Protein AF-A0A0K1NZR5-F1 (afdb_monomer)

Foldseek 3Di:
DCVVVVHDPPDDDPPPPPDPPAWDDFDDPVRCVQQQLDPDPPHDHPLPVVDPPPDDDPNSVLVSCCNRHPDGPVLVVLVVVLVVLVVVDPDDQDDALRDDPVVLVVCVVVVNDFLVSLVSLLRNLVNLLVLCVDPSSVVSSVSVQVVVCVVPVDRDDSVRSNVVSVVSNVVSVQWFADPPDPPLDFDDDPQDDSVVSVVVRVVPGRGTDCVVVVVVVVVVVVVVVVVNVCCVVPPVVVVVVVVVVVVVVPDDDDD

Solvent-accessible surface area (backbone atoms only — not comparable to full-atom values): 15225 Å² total; per-residue (Å²): 108,50,76,80,69,73,44,62,92,83,65,76,76,82,80,80,79,72,77,78,80,64,43,63,76,58,55,53,68,70,57,35,38,75,60,7,64,38,92,44,91,97,44,69,51,38,58,70,72,75,39,60,92,83,59,55,69,67,64,45,49,51,54,43,47,42,66,45,46,40,58,39,56,67,48,49,50,42,54,51,50,43,55,58,50,62,75,68,58,89,70,90,76,81,87,78,70,88,71,62,63,70,59,51,52,51,26,55,75,69,69,66,59,49,60,70,55,50,49,52,54,27,49,44,23,45,51,54,48,51,31,57,72,36,74,76,41,27,59,45,52,62,55,44,48,61,53,48,23,70,75,69,72,53,86,72,54,71,69,55,52,56,50,51,25,52,51,51,28,50,60,46,59,71,45,42,39,58,96,87,59,83,88,45,74,73,68,81,51,100,91,50,65,59,61,61,36,46,71,65,39,65,81,59,54,54,41,47,37,54,88,82,42,49,70,63,52,52,52,51,55,51,50,52,49,52,51,50,48,51,48,51,68,67,44,45,62,53,52,52,52,52,50,54,53,52,59,64,70,72,65,80,87,74,133

InterPro domains:
  IPR053276 Mitochondrial DNA mismatch repair MutS [PTHR48448] (1-255)

Organism: NCBI:txid137689

Structure (mmCIF, N/CA/C/O backbone):
data_AF-A0A0K1NZR5-F1
#
_entry.id   AF-A0A0K1NZR5-F1
#
loop_
_atom_site.group_PDB
_atom_site.id
_atom_site.type_symbol
_atom_site.label_atom_id
_atom_site.label_alt_id
_atom_site.label_comp_id
_atom_site.label_asym_id
_atom_site.label_entity_id
_atom_site.label_seq_id
_atom_site.pdbx_PDB_ins_code
_atom_site.Cartn_x
_atom_site.Cartn_y
_atom_site.Cartn_z
_atom_site.occupancy
_atom_site.B_iso_or_equiv
_atom_site.auth_seq_id
_atom_site.auth_comp_id
_atom_site.auth_asym_id
_atom_site.auth_atom_id
_atom_site.pdbx_PDB_model_num
ATOM 1 N N . VAL A 1 1 ? -32.525 -4.660 -2.071 1.00 54.22 1 VAL A N 1
ATOM 2 C CA . VAL A 1 1 ? -31.086 -4.738 -1.698 1.00 54.22 1 VAL A CA 1
ATOM 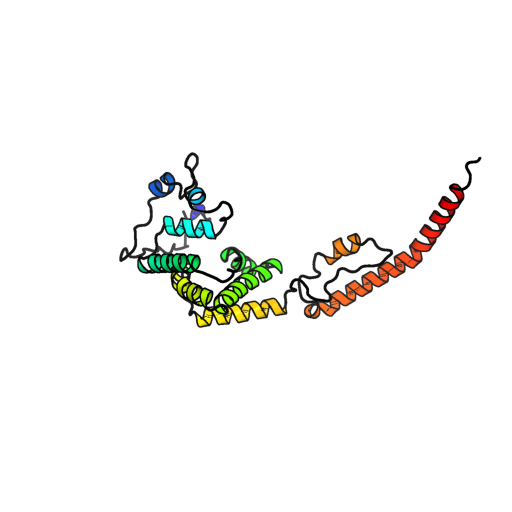3 C C . VAL A 1 1 ? -30.315 -5.666 -2.632 1.00 54.22 1 VAL A C 1
ATOM 5 O O . VAL A 1 1 ? -29.415 -5.159 -3.271 1.00 54.22 1 VAL A O 1
ATOM 8 N N . LYS A 1 2 ? -30.669 -6.956 -2.797 1.00 47.41 2 LYS A N 1
ATOM 9 C CA . LYS A 1 2 ? -29.976 -7.871 -3.744 1.00 47.41 2 LYS A CA 1
ATOM 10 C C . LYS A 1 2 ? -29.935 -7.357 -5.190 1.00 47.41 2 LYS A C 1
ATOM 12 O O . LYS A 1 2 ? -28.854 -7.241 -5.750 1.00 47.41 2 LYS A O 1
ATOM 17 N N . GLU A 1 3 ? -31.083 -6.935 -5.726 1.00 47.69 3 GLU A N 1
ATOM 18 C CA . GLU A 1 3 ? -31.182 -6.316 -7.063 1.00 47.69 3 GLU A CA 1
ATOM 19 C C . GLU A 1 3 ? -30.341 -5.041 -7.203 1.00 47.69 3 GLU A C 1
ATOM 21 O O . GLU A 1 3 ? -29.810 -4.762 -8.269 1.00 47.69 3 GLU A O 1
ATOM 26 N N . LEU A 1 4 ? -30.163 -4.291 -6.111 1.00 52.38 4 LEU A N 1
ATOM 27 C CA . LEU A 1 4 ? -29.393 -3.044 -6.102 1.00 52.38 4 LEU A CA 1
ATOM 28 C C . LEU A 1 4 ? -27.877 -3.285 -6.227 1.00 52.38 4 LEU A C 1
ATOM 30 O O . LEU A 1 4 ? -27.144 -2.379 -6.605 1.00 52.38 4 LEU A O 1
ATOM 34 N N . TYR A 1 5 ? -27.423 -4.500 -5.904 1.00 53.94 5 TYR A N 1
ATOM 35 C CA . TYR A 1 5 ? -26.025 -4.933 -5.979 1.00 53.94 5 TYR A CA 1
ATOM 36 C C . TYR A 1 5 ? -25.793 -6.010 -7.053 1.00 53.94 5 TYR A C 1
ATOM 38 O O . TYR A 1 5 ? -24.718 -6.602 -7.086 1.00 53.94 5 TYR A O 1
ATOM 46 N N . GLY A 1 6 ? -26.784 -6.290 -7.912 1.00 59.50 6 GLY A N 1
ATOM 47 C CA . GLY A 1 6 ? -26.673 -7.311 -8.962 1.00 59.50 6 GLY A CA 1
ATOM 48 C C . GLY A 1 6 ? -26.431 -8.731 -8.433 1.00 59.50 6 GLY A C 1
ATOM 49 O O . GLY A 1 6 ? -25.828 -9.545 -9.125 1.00 59.50 6 GLY A O 1
ATOM 50 N N . LEU A 1 7 ? -26.847 -9.017 -7.196 1.00 67.75 7 LEU A N 1
ATOM 51 C CA . LEU A 1 7 ? -26.678 -10.329 -6.574 1.00 67.75 7 LEU A CA 1
ATOM 52 C C . LEU A 1 7 ? -27.850 -11.241 -6.943 1.00 67.75 7 LEU A C 1
ATOM 54 O O . LEU A 1 7 ? -29.008 -10.830 -6.831 1.00 67.75 7 LEU A O 1
ATOM 58 N N . ASP A 1 8 ? -27.533 -12.477 -7.332 1.00 72.75 8 ASP A N 1
ATOM 59 C CA . ASP A 1 8 ? -28.511 -13.497 -7.713 1.00 72.75 8 ASP A CA 1
ATOM 60 C C . ASP A 1 8 ? -29.500 -13.798 -6.567 1.00 72.75 8 ASP A C 1
ATOM 62 O O . ASP A 1 8 ? -29.178 -13.660 -5.377 1.00 72.75 8 ASP A O 1
ATOM 66 N N . GLY A 1 9 ? -30.726 -14.203 -6.909 1.00 68.25 9 GLY A N 1
ATOM 67 C CA . GLY A 1 9 ? -31.825 -14.398 -5.952 1.00 68.25 9 GLY A CA 1
ATOM 68 C C . GLY A 1 9 ? -31.486 -15.400 -4.841 1.00 68.25 9 GLY A C 1
ATOM 69 O O . GLY A 1 9 ? -31.865 -15.202 -3.678 1.00 68.25 9 GLY A O 1
ATOM 70 N N . GLU A 1 10 ? -30.676 -16.399 -5.190 1.00 72.38 10 GLU A N 1
ATOM 71 C CA . GLU A 1 10 ? -30.186 -17.495 -4.348 1.00 72.38 10 GLU A CA 1
ATOM 72 C C . GLU A 1 10 ? -29.114 -17.069 -3.324 1.00 72.38 10 GLU A C 1
ATOM 74 O O . GLU A 1 10 ? -28.866 -17.785 -2.356 1.00 72.38 10 GLU A O 1
ATOM 79 N N . VAL A 1 11 ? -28.486 -15.888 -3.460 1.00 64.56 11 VAL A N 1
ATOM 80 C CA . VAL A 1 11 ? -27.407 -15.463 -2.546 1.00 64.56 11 VAL A CA 1
ATOM 81 C C . VAL A 1 11 ? -27.974 -15.197 -1.153 1.00 64.56 11 VAL A C 1
ATOM 83 O O . VAL A 1 11 ? -28.591 -14.160 -0.898 1.00 64.56 11 VAL A O 1
ATOM 86 N N . THR A 1 12 ? -27.790 -16.119 -0.212 1.00 62.84 12 THR A N 1
ATOM 87 C CA . THR A 1 12 ? -28.200 -15.924 1.181 1.00 62.84 12 THR A CA 1
ATOM 88 C C . THR A 1 12 ? -27.308 -14.882 1.845 1.00 62.84 12 THR A C 1
ATOM 90 O O . THR A 1 12 ? -26.126 -15.129 2.086 1.00 62.84 12 THR A O 1
ATOM 93 N N . PHE A 1 13 ? -27.865 -13.715 2.181 1.00 65.19 13 PHE A N 1
ATOM 94 C CA . PHE A 1 13 ? -27.167 -12.777 3.051 1.00 65.19 13 PHE A CA 1
ATOM 95 C C . PHE A 1 13 ? -26.938 -13.436 4.405 1.00 65.19 13 PHE A C 1
ATOM 97 O O . PHE A 1 13 ? -27.875 -13.922 5.043 1.00 65.19 13 PHE A O 1
ATOM 104 N N . ARG A 1 14 ? -25.690 -13.421 4.869 1.00 56.59 14 ARG A N 1
ATOM 105 C CA . ARG A 1 14 ? -25.380 -13.806 6.239 1.00 56.59 14 ARG A CA 1
ATOM 106 C C . ARG A 1 14 ? -25.958 -12.724 7.148 1.00 56.59 14 ARG A C 1
ATOM 108 O O . ARG A 1 14 ? -25.382 -11.648 7.276 1.00 56.59 14 ARG A O 1
ATOM 115 N N . ASN A 1 15 ? -27.123 -12.985 7.738 1.00 49.34 15 ASN A N 1
ATOM 116 C CA . ASN A 1 15 ? -27.676 -12.113 8.767 1.00 49.34 15 ASN A CA 1
ATOM 117 C C . ASN A 1 15 ? -26.739 -12.173 9.974 1.00 49.34 15 ASN A C 1
ATOM 119 O O . ASN A 1 15 ? -26.743 -13.138 10.736 1.00 49.34 15 ASN A O 1
ATOM 123 N N . VAL A 1 16 ? -25.897 -11.153 10.123 1.00 48.59 16 VAL A N 1
ATOM 124 C CA . VAL A 1 16 ? -25.048 -11.004 11.301 1.00 48.59 16 VAL A CA 1
ATOM 125 C C . VAL A 1 16 ? -25.893 -10.350 12.388 1.00 48.59 16 VAL A C 1
ATOM 127 O O . VAL A 1 16 ? -25.840 -9.144 12.618 1.00 48.59 16 VAL A O 1
ATOM 130 N N . THR A 1 17 ? -26.711 -11.148 13.070 1.00 47.94 17 THR A N 1
ATOM 131 C CA . THR A 1 17 ? -27.266 -10.742 14.362 1.00 47.94 17 THR A CA 1
ATOM 132 C C . THR A 1 17 ? -26.145 -10.818 15.386 1.00 47.94 17 THR A C 1
ATOM 134 O O . THR A 1 17 ? -25.860 -11.884 15.927 1.00 47.94 17 THR A O 1
ATOM 137 N N . VAL A 1 18 ? -25.460 -9.697 15.615 1.00 52.28 18 VAL A N 1
ATOM 138 C CA . VAL A 1 18 ? -24.484 -9.599 16.705 1.00 52.28 18 VAL A CA 1
ATOM 139 C C . VAL A 1 18 ? -25.264 -9.538 18.025 1.00 52.28 18 VAL A C 1
ATOM 141 O O . VAL A 1 18 ? -26.073 -8.618 18.188 1.00 52.28 18 VAL A O 1
ATOM 144 N N . PRO A 1 19 ? -25.056 -10.479 18.962 1.00 52.16 19 PRO A N 1
ATOM 145 C CA . PRO A 1 19 ? -25.706 -10.455 20.270 1.00 52.16 19 PRO A CA 1
ATOM 146 C C . PRO A 1 19 ? -25.456 -9.123 20.990 1.00 52.16 19 PRO A C 1
ATOM 148 O O . PRO A 1 19 ? -24.374 -8.544 20.890 1.00 52.16 19 PRO A O 1
ATOM 151 N N . CYS A 1 20 ? -26.455 -8.628 21.722 1.00 54.09 20 CYS A N 1
ATOM 152 C CA . CYS A 1 20 ? -26.423 -7.311 22.370 1.00 54.09 20 CYS A CA 1
ATOM 153 C C . CYS A 1 20 ? -25.562 -7.262 23.649 1.00 54.09 20 CYS A C 1
ATOM 155 O O . CYS A 1 20 ? -25.571 -6.258 24.364 1.00 54.09 20 CYS A O 1
ATOM 157 N N . ASP A 1 21 ? -24.815 -8.316 23.962 1.00 62.44 21 ASP A N 1
ATOM 158 C CA . ASP A 1 21 ? -24.137 -8.395 25.246 1.00 62.44 21 ASP A CA 1
ATOM 159 C C . ASP A 1 21 ? -22.763 -7.725 25.177 1.00 62.44 21 ASP A C 1
ATOM 161 O O . ASP A 1 21 ? -21.821 -8.219 24.559 1.00 62.44 21 ASP A O 1
ATOM 165 N N . LYS A 1 22 ? -22.664 -6.589 25.885 1.00 82.88 22 LYS A N 1
ATOM 166 C CA . LYS A 1 22 ? -21.445 -5.794 26.140 1.00 82.88 22 LYS A CA 1
ATOM 167 C C . LYS A 1 22 ? -20.956 -4.914 24.978 1.00 82.88 22 LYS A C 1
ATOM 169 O O . LYS A 1 22 ? -19.745 -4.715 24.823 1.00 82.88 22 LYS A O 1
ATOM 174 N N . ARG A 1 23 ? -21.874 -4.336 24.195 1.00 85.06 23 ARG A N 1
ATOM 175 C CA . ARG A 1 23 ? -21.552 -3.280 23.219 1.00 85.06 23 ARG A CA 1
ATOM 176 C C . ARG A 1 23 ? -22.652 -2.215 23.088 1.00 85.06 23 ARG A C 1
ATOM 178 O O . ARG A 1 23 ? -23.817 -2.540 23.326 1.00 85.06 23 ARG A O 1
ATOM 185 N N . PRO A 1 24 ? -22.325 -0.974 22.680 1.00 87.88 24 PRO A N 1
ATOM 186 C CA . PRO A 1 24 ? -23.332 0.018 22.303 1.00 87.88 24 PRO A CA 1
ATOM 187 C C . PRO A 1 24 ? -24.167 -0.437 21.095 1.00 87.88 24 PRO A C 1
ATOM 189 O O . PRO A 1 24 ? -23.717 -1.238 20.274 1.00 87.88 24 PRO A O 1
ATOM 192 N N . ARG A 1 25 ? -25.393 0.084 20.969 1.00 87.00 25 ARG A N 1
ATOM 193 C CA . ARG A 1 25 ? -26.249 -0.194 19.806 1.00 87.00 25 ARG A CA 1
ATOM 194 C C . ARG A 1 25 ? -25.723 0.535 18.569 1.00 87.00 25 ARG A C 1
ATOM 196 O O . ARG A 1 25 ? -25.268 1.672 18.680 1.00 87.00 25 ARG A O 1
ATOM 203 N N . SER A 1 26 ? -25.833 -0.107 17.405 1.00 89.38 26 SER A N 1
ATOM 204 C CA . SER A 1 26 ? -25.585 0.547 16.116 1.00 89.38 26 SER A CA 1
ATOM 205 C C . SER A 1 26 ? -26.509 1.751 15.935 1.00 89.38 26 SER A C 1
ATOM 207 O O . SER A 1 26 ? -27.646 1.753 16.420 1.00 89.38 26 SER A O 1
ATOM 209 N N . LEU A 1 27 ? -26.030 2.765 15.219 1.00 89.62 27 LEU A N 1
ATOM 210 C CA . LEU A 1 27 ? -26.809 3.969 14.960 1.00 89.62 27 LEU A CA 1
ATOM 211 C C . LEU A 1 27 ? -27.932 3.697 13.957 1.00 89.62 27 LEU A C 1
ATOM 213 O O . LEU A 1 27 ? -27.747 3.022 12.944 1.00 89.62 27 LEU A O 1
ATOM 217 N N . HIS A 1 28 ? -29.102 4.278 14.217 1.00 90.44 28 HIS A N 1
ATOM 218 C CA . HIS A 1 28 ? -30.175 4.314 13.230 1.00 90.44 28 HIS A CA 1
ATOM 219 C C . HIS A 1 28 ? -29.784 5.225 12.064 1.00 90.44 28 HIS A C 1
ATOM 221 O O . HIS A 1 28 ? -29.136 6.251 12.271 1.00 90.44 28 HIS A O 1
ATOM 227 N N . LEU A 1 29 ? -30.240 4.888 10.853 1.00 90.75 29 LEU A N 1
ATOM 228 C CA . LEU A 1 29 ? -29.940 5.646 9.634 1.00 90.75 29 LEU A CA 1
ATOM 229 C C . LEU A 1 29 ? -30.239 7.145 9.791 1.00 90.75 29 LEU A C 1
ATOM 231 O O . LEU A 1 29 ? -29.385 7.969 9.487 1.00 90.75 29 LEU A O 1
ATOM 235 N N . GLY A 1 30 ? -31.409 7.492 10.341 1.00 93.12 30 GLY A N 1
ATOM 236 C CA . GLY A 1 30 ? -31.789 8.890 10.566 1.00 93.12 30 GLY A CA 1
ATOM 237 C C . GLY A 1 30 ? -30.798 9.638 11.462 1.00 93.12 30 GLY A C 1
ATOM 238 O O . GLY A 1 30 ? -30.370 10.735 11.118 1.00 93.12 30 GLY A O 1
ATOM 239 N N . THR A 1 31 ? -30.364 9.018 12.563 1.00 94.12 31 THR A N 1
ATOM 240 C CA . THR A 1 31 ? -29.352 9.596 13.458 1.00 94.12 31 THR A CA 1
ATOM 241 C C . THR A 1 31 ? -28.002 9.720 12.762 1.00 94.12 31 THR A C 1
ATOM 243 O O . THR A 1 31 ? -27.401 10.785 12.805 1.00 94.12 31 THR A O 1
ATOM 246 N N . ALA A 1 32 ? -27.539 8.662 12.090 1.00 94.75 32 ALA A N 1
ATOM 247 C CA . ALA A 1 32 ? -26.261 8.645 11.381 1.00 94.75 32 ALA A CA 1
ATOM 248 C C . ALA A 1 32 ? -26.168 9.732 10.293 1.00 94.75 32 ALA A C 1
ATOM 250 O O . ALA A 1 32 ? -25.119 10.359 10.130 1.00 94.75 32 ALA A O 1
ATOM 251 N N . THR A 1 33 ? -27.271 9.982 9.588 1.00 94.06 33 THR A N 1
ATOM 252 C CA . THR A 1 33 ? -27.408 11.089 8.638 1.00 94.06 33 THR A CA 1
ATOM 253 C C . THR A 1 33 ? -27.384 12.440 9.346 1.00 94.06 33 THR A C 1
ATOM 255 O O . THR A 1 33 ? -26.582 13.291 8.981 1.00 94.06 33 THR A O 1
ATOM 258 N N . GLN A 1 34 ? -28.210 12.641 10.378 1.00 95.19 34 GLN A N 1
ATOM 259 C CA . GLN A 1 34 ? -28.333 13.934 11.066 1.00 95.19 34 GLN A CA 1
ATOM 260 C C . GLN A 1 34 ? -27.044 14.386 11.756 1.00 95.19 34 GLN A C 1
ATOM 262 O O . GLN A 1 34 ? -26.771 15.582 11.799 1.00 95.19 34 GLN A O 1
ATOM 267 N N . ILE A 1 35 ? -26.244 13.452 12.277 1.00 94.94 35 ILE A N 1
ATOM 268 C CA . ILE A 1 35 ? -24.950 13.784 12.884 1.00 94.94 35 ILE A CA 1
ATOM 269 C C . ILE A 1 35 ? -23.834 13.957 11.851 1.00 94.94 35 ILE A C 1
ATOM 271 O O . ILE A 1 35 ? -22.714 14.238 12.251 1.00 94.94 35 ILE A O 1
ATOM 275 N N . GLY A 1 36 ? -24.085 13.740 10.556 1.00 93.69 36 GLY A N 1
ATOM 276 C CA . GLY A 1 36 ? -23.065 13.873 9.516 1.00 93.69 36 GLY A CA 1
ATOM 277 C C . GLY A 1 36 ? -22.064 12.715 9.433 1.00 93.69 36 GLY A C 1
ATOM 278 O O . GLY A 1 36 ? -20.985 12.885 8.862 1.00 93.69 36 GLY A O 1
ATOM 279 N N . ALA A 1 37 ? -22.380 11.542 9.998 1.00 93.31 37 ALA A N 1
ATOM 280 C CA . ALA A 1 37 ? -21.555 10.337 9.847 1.00 93.31 37 ALA A CA 1
ATOM 281 C C . ALA A 1 37 ? -21.716 9.712 8.449 1.00 93.31 37 ALA A C 1
ATOM 283 O O . ALA A 1 37 ? -20.765 9.155 7.898 1.00 93.31 37 ALA A O 1
ATOM 284 N N . ILE A 1 38 ? -22.912 9.830 7.863 1.00 92.06 38 ILE A N 1
ATOM 285 C CA . ILE A 1 38 ? -23.191 9.474 6.468 1.00 92.06 38 ILE A CA 1
ATOM 286 C C . ILE A 1 38 ? -23.254 10.766 5.642 1.00 92.06 38 ILE A C 1
ATOM 288 O O . ILE A 1 38 ? -24.068 11.635 5.968 1.00 92.06 38 ILE A O 1
ATOM 292 N N . PRO A 1 39 ? -22.441 10.903 4.575 1.00 88.38 39 PRO A N 1
ATOM 293 C CA . PRO A 1 39 ? -22.481 12.070 3.700 1.00 88.38 39 PRO A CA 1
ATOM 294 C C . PRO A 1 39 ? -23.897 12.307 3.175 1.00 88.38 39 PRO A C 1
ATOM 296 O O . PRO A 1 39 ? -24.471 11.441 2.517 1.00 88.38 39 PRO A O 1
ATOM 299 N N . THR A 1 40 ? -24.462 13.466 3.503 1.00 92.25 40 THR A N 1
ATOM 300 C CA . THR A 1 40 ? -25.823 13.852 3.124 1.00 92.25 40 THR A CA 1
ATOM 301 C C . THR A 1 40 ? -25.820 15.325 2.748 1.00 92.25 40 THR A C 1
ATOM 303 O O . THR A 1 40 ? -25.196 16.138 3.429 1.00 92.25 40 THR A O 1
ATOM 306 N N . GLU A 1 41 ? -26.499 15.670 1.658 1.00 93.69 41 GLU A N 1
ATOM 307 C CA . GLU A 1 41 ? -26.592 17.050 1.188 1.00 93.69 41 GLU A CA 1
ATOM 308 C C . GLU A 1 41 ? -27.177 17.967 2.273 1.00 93.69 41 GLU A C 1
ATOM 310 O O . GLU A 1 41 ? -28.132 17.613 2.964 1.00 93.69 41 GLU A O 1
ATOM 315 N N . GLY A 1 42 ? -26.565 19.138 2.456 1.00 94.00 42 GLY A N 1
ATOM 316 C CA . GLY A 1 42 ? -26.971 20.111 3.473 1.00 94.00 42 GLY A CA 1
ATOM 317 C C . GLY A 1 42 ? -26.553 19.779 4.912 1.00 94.00 42 GLY A C 1
ATOM 318 O O . GLY A 1 42 ? -26.743 20.623 5.785 1.00 94.00 42 GLY A O 1
ATOM 319 N N . ILE A 1 43 ? -25.951 18.611 5.178 1.00 95.38 43 ILE A N 1
ATOM 320 C CA . ILE A 1 43 ? -25.457 18.238 6.512 1.00 95.38 43 ILE A CA 1
ATOM 321 C C . ILE A 1 43 ? -23.919 18.281 6.550 1.00 95.38 43 ILE A C 1
ATOM 323 O O . ILE A 1 43 ? -23.269 17.611 5.743 1.00 95.38 43 ILE A O 1
ATOM 327 N N . PRO A 1 44 ? -23.302 19.026 7.490 1.00 94.94 44 PRO A N 1
ATOM 328 C CA . PRO A 1 44 ? -21.851 19.024 7.669 1.00 94.94 44 PRO A CA 1
ATOM 329 C C . PRO A 1 44 ? -21.306 17.629 7.997 1.00 94.94 44 PRO A C 1
ATOM 331 O O . PRO A 1 44 ? -21.893 16.895 8.788 1.00 94.94 44 PRO A O 1
ATOM 334 N N . SER A 1 45 ? -20.155 17.269 7.426 1.00 93.19 45 SER A N 1
ATOM 335 C CA . SER A 1 45 ? -19.523 15.973 7.695 1.00 93.19 45 SER A CA 1
ATOM 336 C C . SER A 1 45 ? -18.849 15.951 9.067 1.00 93.19 45 SER A C 1
ATOM 338 O O . SER A 1 45 ? -17.921 16.719 9.324 1.00 93.19 45 SER A O 1
ATOM 340 N N . LEU A 1 46 ? -19.255 15.005 9.914 1.00 94.25 46 LEU A N 1
ATOM 341 C CA . LEU A 1 46 ? -18.609 14.750 11.200 1.00 94.25 46 LEU A CA 1
ATOM 342 C C . LEU A 1 46 ? -17.179 14.242 11.028 1.00 94.25 46 LEU A C 1
ATOM 344 O O . LEU A 1 46 ? -16.294 14.642 11.775 1.00 94.25 46 LEU A O 1
ATOM 348 N N . LEU A 1 47 ? -16.934 13.384 10.035 1.00 92.38 47 LEU A N 1
ATOM 349 C CA . LEU A 1 47 ? -15.598 12.835 9.790 1.00 92.38 47 LEU A CA 1
ATOM 350 C C . LEU A 1 47 ? -14.599 13.939 9.443 1.00 92.38 47 LEU A C 1
ATOM 352 O O . LEU A 1 47 ? -13.497 13.928 9.975 1.00 92.38 47 LEU A O 1
ATOM 356 N N . ASN A 1 48 ? -15.009 14.931 8.648 1.00 92.25 48 ASN A N 1
ATOM 357 C CA . ASN A 1 48 ? -14.161 16.082 8.322 1.00 92.25 48 ASN A CA 1
ATOM 358 C C . ASN A 1 48 ? -13.883 16.981 9.536 1.00 92.25 48 ASN A C 1
ATOM 360 O O . ASN A 1 48 ? -12.892 17.702 9.543 1.00 92.25 48 ASN A O 1
ATOM 364 N N . ALA A 1 49 ? -14.760 16.971 10.544 1.00 92.56 49 ALA A N 1
ATOM 365 C CA . ALA A 1 49 ? -14.544 17.703 11.789 1.00 92.56 49 ALA A CA 1
ATOM 366 C C . ALA A 1 49 ? -13.645 16.935 12.776 1.00 92.56 49 ALA A C 1
ATOM 368 O O . ALA A 1 49 ? -12.946 17.554 13.574 1.00 92.56 49 ALA A O 1
ATOM 369 N N . LEU A 1 50 ? -13.675 15.597 12.742 1.00 90.50 50 LEU A N 1
ATOM 370 C CA . LEU A 1 50 ? -12.907 14.733 13.645 1.00 90.50 50 LEU A CA 1
ATOM 371 C C . LEU A 1 50 ? -11.504 14.404 13.131 1.00 90.50 50 LEU A C 1
ATOM 373 O O . LEU A 1 50 ? -10.605 14.156 13.933 1.00 90.50 50 LEU A O 1
ATOM 377 N N . LEU A 1 51 ? -11.331 14.330 11.814 1.00 91.25 51 LEU A N 1
ATOM 378 C CA . LEU A 1 51 ? -10.115 13.838 11.182 1.00 91.25 51 LEU A CA 1
ATOM 379 C C . LEU A 1 51 ? -9.372 14.976 10.468 1.00 91.25 51 LEU A C 1
ATOM 381 O O . LEU A 1 51 ? -10.011 15.871 9.913 1.00 91.25 51 LEU A O 1
ATOM 385 N N . PRO A 1 52 ? -8.027 14.944 10.437 1.00 90.25 52 PRO A N 1
ATOM 386 C CA . PRO A 1 52 ? -7.250 15.843 9.592 1.00 90.25 52 PRO A CA 1
ATOM 387 C C . PRO A 1 52 ? -7.687 15.738 8.127 1.00 90.25 52 PRO A C 1
ATOM 389 O O . PRO A 1 52 ? -8.067 14.661 7.671 1.00 90.25 52 PRO A O 1
ATOM 392 N N . SER A 1 53 ? -7.549 16.815 7.354 1.00 87.19 53 SER A N 1
ATOM 393 C CA . SER A 1 53 ? -7.873 16.816 5.917 1.00 87.19 53 SER A CA 1
ATOM 394 C C . SER A 1 53 ? -7.036 15.827 5.094 1.00 87.19 53 SER A C 1
ATOM 396 O O . SER A 1 53 ? -7.456 15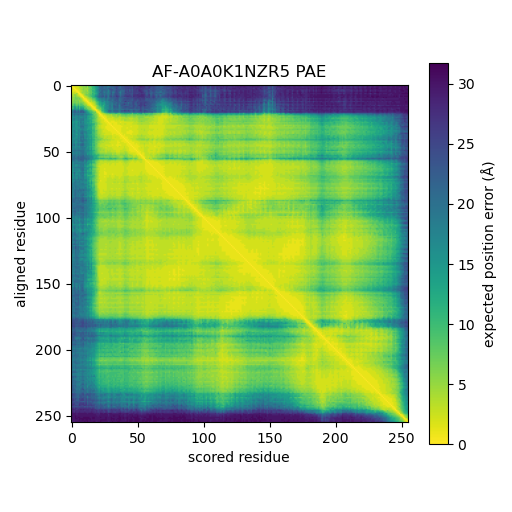.417 4.013 1.00 87.19 53 SER A O 1
ATOM 398 N N . SER A 1 54 ? -5.873 15.419 5.608 1.00 84.94 54 SER A N 1
ATOM 399 C CA . SER A 1 54 ? -5.029 14.367 5.037 1.00 84.94 54 SER A CA 1
ATOM 400 C C . SER A 1 54 ? -5.553 12.950 5.292 1.00 84.94 54 SER A C 1
ATOM 402 O O . SER A 1 54 ? -5.141 12.022 4.605 1.00 84.94 54 SER A O 1
ATOM 404 N N . CYS A 1 55 ? -6.460 12.760 6.255 1.00 84.12 55 CYS A N 1
ATOM 405 C CA . CYS A 1 55 ? -7.025 11.459 6.589 1.00 84.12 55 CYS A CA 1
ATOM 406 C C . CYS A 1 55 ? -8.211 11.153 5.669 1.00 84.12 55 CYS A C 1
ATOM 408 O O . CYS A 1 55 ? -9.336 11.609 5.871 1.00 84.12 55 CYS A O 1
ATOM 410 N N . ASN A 1 56 ? -7.945 10.374 4.629 1.00 79.31 56 ASN A N 1
ATOM 411 C CA . ASN A 1 56 ? -8.906 9.997 3.601 1.00 79.31 56 ASN A CA 1
ATOM 412 C C . ASN A 1 56 ? -8.850 8.478 3.335 1.00 79.31 56 ASN A C 1
ATOM 414 O O . ASN A 1 56 ? -8.109 7.733 3.977 1.00 79.31 56 ASN A O 1
ATOM 418 N N . GLY A 1 57 ? -9.713 7.981 2.446 1.00 87.00 57 GLY A N 1
ATOM 419 C CA . GLY A 1 57 ? -9.725 6.562 2.078 1.00 87.00 57 GLY A CA 1
ATOM 420 C C . GLY A 1 57 ? -10.117 5.629 3.232 1.00 87.00 57 GLY A C 1
ATOM 421 O O . GLY A 1 57 ? -11.134 5.843 3.894 1.00 87.00 57 GLY A O 1
ATOM 422 N N . LEU A 1 58 ? -9.343 4.559 3.453 1.00 89.38 58 LEU A N 1
ATOM 423 C CA . LEU A 1 58 ? -9.739 3.464 4.353 1.00 89.38 58 LEU A CA 1
ATOM 424 C C . LEU A 1 58 ? -9.720 3.854 5.830 1.00 89.38 58 LEU A C 1
ATOM 426 O O . LEU A 1 58 ? -10.547 3.350 6.582 1.00 89.38 58 LEU A O 1
ATOM 430 N N . ALA A 1 59 ? -8.836 4.763 6.248 1.00 89.69 59 ALA A N 1
ATOM 431 C CA . ALA A 1 59 ? -8.793 5.221 7.636 1.00 89.69 59 ALA A CA 1
ATOM 432 C C . ALA A 1 59 ? -10.089 5.958 8.016 1.00 89.69 59 ALA A C 1
ATOM 434 O O . ALA A 1 59 ? -10.722 5.641 9.024 1.00 89.69 59 ALA A O 1
ATOM 435 N N . ALA A 1 60 ? -10.543 6.880 7.161 1.00 91.56 60 ALA A N 1
ATOM 436 C CA . ALA A 1 60 ? -11.810 7.581 7.354 1.00 91.56 60 ALA A CA 1
ATOM 437 C C . ALA A 1 60 ? -13.012 6.621 7.315 1.00 91.56 60 ALA A C 1
ATOM 439 O O . ALA A 1 60 ? -13.930 6.749 8.128 1.00 91.56 60 ALA A O 1
ATOM 440 N N . LEU A 1 61 ? -12.993 5.629 6.412 1.00 91.44 61 LEU A N 1
ATOM 441 C CA . LEU A 1 61 ? -14.020 4.583 6.350 1.00 91.44 61 LEU A CA 1
ATOM 442 C C . LEU A 1 61 ? -14.054 3.739 7.629 1.00 91.44 61 LEU A C 1
ATOM 444 O O . LEU A 1 61 ? -15.130 3.525 8.175 1.00 91.44 61 LEU A O 1
ATOM 448 N N . TYR A 1 62 ? -12.896 3.337 8.153 1.00 92.38 62 TYR A N 1
ATOM 449 C CA . TYR A 1 62 ? -12.802 2.573 9.395 1.00 92.38 62 TYR A CA 1
ATOM 450 C C . TYR A 1 62 ? -13.388 3.342 10.587 1.00 92.38 62 TYR A C 1
ATOM 452 O O . TYR A 1 62 ? -14.197 2.800 11.339 1.00 92.38 62 TYR A O 1
ATOM 460 N N . ILE A 1 63 ? -13.053 4.630 10.733 1.00 93.50 63 ILE A N 1
ATOM 461 C CA . ILE A 1 63 ? -13.620 5.480 11.793 1.00 93.50 63 ILE A CA 1
ATOM 462 C C . ILE A 1 63 ? -15.133 5.635 11.630 1.00 93.50 63 ILE A C 1
ATOM 464 O O . ILE A 1 63 ? -15.874 5.535 12.611 1.00 93.50 63 ILE A O 1
ATOM 468 N N . ARG A 1 64 ? -15.614 5.834 10.399 1.00 93.62 64 ARG A N 1
ATOM 469 C CA . ARG A 1 64 ? -17.051 5.877 10.116 1.00 93.62 64 ARG A CA 1
ATOM 470 C C . ARG A 1 64 ? -17.739 4.587 10.546 1.00 93.62 64 ARG A C 1
ATOM 472 O O . ARG A 1 64 ? -18.767 4.642 11.214 1.00 93.62 64 ARG A O 1
ATOM 479 N N . ASP A 1 65 ? -17.172 3.443 10.191 1.00 92.50 65 ASP A N 1
ATOM 480 C CA . ASP A 1 65 ? -17.763 2.142 10.481 1.00 92.50 65 ASP A CA 1
ATOM 481 C C . ASP A 1 65 ? -17.776 1.856 11.989 1.00 92.50 65 ASP A C 1
ATOM 483 O O . ASP A 1 65 ? -18.773 1.335 12.489 1.00 92.50 65 ASP A O 1
ATOM 487 N N . LEU A 1 66 ? -16.754 2.298 12.735 1.00 93.38 66 LEU A N 1
ATOM 488 C CA . LEU A 1 66 ? -16.752 2.273 14.203 1.00 93.38 66 LEU A CA 1
ATOM 489 C C . LEU A 1 66 ? -17.866 3.136 14.816 1.00 93.38 66 LEU A C 1
ATOM 491 O O . LEU A 1 66 ? -18.475 2.728 15.803 1.00 93.38 66 LEU A O 1
ATOM 495 N N . ILE A 1 67 ? -18.143 4.319 14.256 1.00 92.94 67 ILE A N 1
ATOM 496 C CA . ILE A 1 67 ? -19.224 5.201 14.731 1.00 92.94 67 ILE A CA 1
ATOM 497 C C . ILE A 1 67 ? -20.592 4.570 14.450 1.00 92.94 67 ILE A C 1
ATOM 499 O O . ILE A 1 67 ? -21.467 4.561 15.316 1.00 92.94 67 ILE A O 1
ATOM 503 N N . LEU A 1 68 ? -20.784 4.038 13.241 1.00 93.25 68 LEU A N 1
ATOM 504 C CA . LEU A 1 68 ? -22.049 3.430 12.824 1.00 93.25 68 LEU A CA 1
ATOM 505 C C . LEU A 1 68 ? -22.321 2.115 13.559 1.00 93.25 68 LEU A C 1
ATOM 507 O O . LEU A 1 68 ? -23.467 1.831 13.918 1.00 93.25 68 LEU A O 1
ATOM 511 N N . ASN A 1 69 ? -21.271 1.329 13.798 1.00 91.50 69 ASN A N 1
ATOM 512 C CA . ASN A 1 69 ? -21.330 0.007 14.407 1.00 91.50 69 ASN A CA 1
ATOM 513 C C . ASN A 1 69 ? -20.281 -0.124 15.518 1.00 91.50 69 ASN A C 1
ATOM 515 O O . ASN A 1 69 ? -19.253 -0.779 15.324 1.00 91.50 69 ASN A O 1
ATOM 519 N N . PRO A 1 70 ? -20.547 0.454 16.702 1.00 91.69 70 PRO A N 1
ATOM 520 C CA . PRO A 1 70 ? -19.602 0.417 17.805 1.00 91.69 70 PRO A CA 1
ATOM 521 C C . PRO A 1 70 ? -19.188 -1.017 18.176 1.00 91.69 70 PRO A C 1
ATOM 523 O O . PRO A 1 70 ? -20.040 -1.918 18.254 1.00 91.69 70 PRO A O 1
ATOM 526 N N . PRO A 1 71 ? -17.888 -1.257 18.425 1.00 92.19 71 PRO A N 1
ATOM 527 C CA . PRO A 1 71 ? -17.412 -2.564 18.846 1.00 92.19 71 PRO A CA 1
ATOM 528 C C . PRO A 1 71 ? -17.777 -2.827 20.317 1.00 92.19 71 PRO A C 1
ATOM 530 O O . PRO A 1 71 ? -18.396 -2.005 20.997 1.00 92.19 71 PRO A O 1
ATOM 533 N N . THR A 1 72 ? -17.400 -3.996 20.838 1.00 92.88 72 THR A N 1
ATOM 534 C CA . THR A 1 72 ? -17.577 -4.309 22.265 1.00 92.88 72 THR A CA 1
ATOM 535 C C . THR A 1 72 ? -16.766 -3.369 23.151 1.00 92.88 72 THR A C 1
ATOM 537 O O . THR A 1 72 ? -15.748 -2.824 22.724 1.00 92.88 72 THR A O 1
ATOM 540 N N . TYR A 1 73 ? -17.177 -3.208 24.412 1.00 93.38 73 TYR A N 1
ATOM 541 C CA . TYR A 1 73 ? -16.451 -2.353 25.361 1.00 93.38 73 TYR A CA 1
ATOM 542 C C . TYR A 1 73 ? -14.986 -2.772 25.533 1.00 93.38 73 TYR A C 1
ATOM 544 O O . TYR A 1 73 ? -14.123 -1.915 25.693 1.00 93.38 73 TYR A O 1
ATOM 552 N N . ALA A 1 74 ? -14.699 -4.075 25.454 1.00 93.56 74 ALA A N 1
ATOM 553 C CA . ALA A 1 74 ? -13.337 -4.593 25.506 1.00 93.56 74 ALA A CA 1
ATOM 554 C C . ALA A 1 74 ? -12.504 -4.094 24.316 1.00 93.56 74 ALA A C 1
ATOM 556 O O . ALA A 1 74 ? -11.468 -3.471 24.518 1.00 93.56 74 ALA A O 1
ATOM 557 N N . VAL A 1 75 ? -12.999 -4.272 23.086 1.00 94.75 75 VAL A N 1
ATOM 558 C CA . VAL A 1 75 ? -12.304 -3.822 21.868 1.00 94.75 75 VAL A CA 1
ATOM 559 C C . VAL A 1 75 ? -12.185 -2.297 21.834 1.00 94.75 75 VAL A C 1
ATOM 561 O O . VAL A 1 75 ? -11.120 -1.778 21.516 1.00 94.75 75 VAL A O 1
ATOM 564 N N . ALA A 1 76 ? -13.230 -1.565 22.229 1.00 94.81 76 ALA A N 1
ATOM 565 C CA . ALA A 1 76 ? -13.182 -0.108 22.349 1.00 94.81 76 ALA A CA 1
ATOM 566 C C . ALA A 1 76 ? -12.117 0.352 23.362 1.00 94.81 76 ALA A C 1
ATOM 568 O O . ALA A 1 76 ? -11.374 1.297 23.096 1.00 94.81 76 ALA A O 1
ATOM 569 N N . SER A 1 77 ? -12.000 -0.337 24.503 1.00 95.88 77 SER A N 1
ATOM 570 C CA . SER A 1 77 ? -10.955 -0.076 25.496 1.00 95.88 77 SER A CA 1
ATOM 571 C C . SER A 1 77 ? -9.559 -0.380 24.948 1.00 95.88 77 SER A C 1
ATOM 573 O O . SER A 1 77 ? -8.628 0.374 25.228 1.00 95.88 77 SER A O 1
ATOM 575 N N . THR A 1 78 ? -9.404 -1.437 24.146 1.00 97.00 78 THR A N 1
ATOM 576 C CA . THR A 1 78 ? -8.144 -1.758 23.459 1.00 97.00 78 THR A CA 1
ATOM 577 C C . THR A 1 78 ? -7.761 -0.661 22.466 1.00 97.00 78 THR A C 1
ATOM 579 O O . THR A 1 78 ? -6.640 -0.162 22.529 1.00 97.00 78 THR A O 1
ATOM 582 N N . ILE A 1 79 ? -8.699 -0.208 21.621 1.00 96.56 79 ILE A N 1
ATOM 583 C CA . ILE A 1 79 ? -8.489 0.915 20.688 1.00 96.56 79 ILE A CA 1
ATOM 584 C C . ILE A 1 79 ? -8.069 2.176 21.453 1.00 96.56 79 ILE A C 1
ATOM 586 O O . ILE A 1 79 ? -7.076 2.810 21.105 1.00 96.56 79 ILE A O 1
ATOM 590 N N . GLN A 1 80 ? -8.760 2.514 22.547 1.00 95.44 80 GLN A N 1
ATOM 591 C CA . GLN A 1 80 ? -8.377 3.655 23.382 1.00 95.44 80 GLN A CA 1
ATOM 592 C C . GLN A 1 80 ? -6.972 3.483 23.986 1.00 95.44 80 GLN A C 1
ATOM 594 O O . GLN A 1 80 ? -6.205 4.445 24.057 1.00 95.44 80 GLN A O 1
ATOM 599 N N . GLY A 1 81 ? -6.628 2.272 24.432 1.00 95.31 81 GLY A N 1
ATOM 600 C CA . GLY A 1 81 ? -5.303 1.939 24.950 1.00 95.31 81 GLY A CA 1
ATOM 601 C C . GLY A 1 81 ? -4.200 2.141 23.911 1.00 95.31 81 GLY A C 1
ATOM 602 O O . GLY A 1 81 ? -3.155 2.702 24.240 1.00 95.31 81 GLY A O 1
ATOM 603 N N . ILE A 1 82 ? -4.457 1.764 22.655 1.00 95.94 82 ILE A N 1
ATOM 604 C CA . ILE A 1 82 ? -3.557 2.015 21.523 1.00 95.94 82 ILE A CA 1
ATOM 605 C C . ILE A 1 82 ? -3.352 3.519 21.327 1.00 95.94 82 ILE A C 1
ATOM 607 O O . ILE A 1 82 ? -2.210 3.974 21.335 1.00 95.94 82 ILE A O 1
ATOM 611 N N . CYS A 1 83 ? -4.429 4.309 21.240 1.00 94.62 83 CYS A N 1
ATOM 612 C CA . CYS A 1 83 ? -4.321 5.762 21.062 1.00 94.62 83 CYS A CA 1
ATOM 613 C C . CYS A 1 83 ? -3.504 6.425 22.182 1.00 94.62 83 CYS A C 1
ATOM 615 O O . CYS A 1 83 ? -2.659 7.273 21.909 1.00 94.62 83 CYS A O 1
ATOM 617 N N . LYS A 1 84 ? -3.709 6.016 23.442 1.00 94.69 84 LYS A N 1
ATOM 618 C CA . LYS A 1 84 ? -2.929 6.525 24.583 1.00 94.69 84 LYS A CA 1
ATOM 619 C C . LYS A 1 84 ? -1.441 6.207 24.452 1.00 94.69 84 LYS A C 1
ATOM 621 O O . LYS A 1 84 ? -0.620 7.069 24.739 1.00 94.69 84 LYS A O 1
ATOM 626 N N . ARG A 1 85 ? -1.097 4.995 24.006 1.00 93.38 85 ARG A N 1
ATOM 627 C CA . ARG A 1 85 ? 0.301 4.594 23.781 1.00 93.38 85 ARG A CA 1
ATOM 628 C C . ARG A 1 85 ? 0.941 5.368 22.638 1.00 93.38 85 ARG A C 1
ATOM 630 O O . ARG A 1 85 ? 2.079 5.796 22.785 1.00 93.38 85 ARG A O 1
ATOM 637 N N . MET A 1 86 ? 0.202 5.591 21.552 1.00 92.88 86 MET A N 1
ATOM 638 C CA . MET A 1 86 ? 0.682 6.376 20.414 1.00 92.88 86 MET A CA 1
ATOM 639 C C . MET A 1 86 ? 1.073 7.808 20.805 1.00 92.88 86 MET A C 1
ATOM 641 O O . MET A 1 86 ? 2.063 8.316 20.298 1.00 92.88 86 MET A O 1
ATOM 645 N N . ILE A 1 87 ? 0.351 8.438 21.741 1.00 92.75 87 ILE A N 1
ATOM 646 C CA . ILE A 1 87 ? 0.675 9.792 22.241 1.00 92.75 87 ILE A CA 1
ATOM 647 C C . ILE A 1 87 ? 2.031 9.831 22.968 1.00 92.75 87 ILE A C 1
ATOM 649 O O . ILE A 1 87 ? 2.688 10.866 22.992 1.00 92.75 87 ILE A O 1
ATOM 653 N N . SER A 1 88 ? 2.446 8.715 23.569 1.00 90.94 88 SER A N 1
ATOM 654 C CA . SER A 1 88 ? 3.690 8.599 24.339 1.00 90.94 88 SER A CA 1
ATOM 655 C C . SER A 1 88 ? 4.866 7.999 23.560 1.00 90.94 88 SER A C 1
ATOM 657 O O . SER A 1 88 ? 5.885 7.696 24.175 1.00 90.94 88 SER A O 1
ATOM 659 N N . LEU A 1 89 ? 4.725 7.771 22.250 1.00 93.50 89 LEU A N 1
ATOM 660 C CA . LEU A 1 89 ? 5.798 7.196 21.438 1.00 93.50 89 LEU A CA 1
ATOM 661 C C . LEU A 1 89 ? 6.980 8.157 21.325 1.00 93.50 89 LEU A C 1
ATOM 663 O O . LEU A 1 89 ? 6.798 9.359 21.133 1.00 93.50 89 LEU A O 1
ATOM 667 N N . THR A 1 90 ? 8.191 7.608 21.407 1.00 93.06 90 THR A N 1
ATOM 668 C CA . THR A 1 90 ? 9.430 8.378 21.200 1.00 93.06 90 THR A CA 1
ATOM 669 C C . THR A 1 90 ? 10.132 8.037 19.890 1.00 93.06 90 THR A C 1
ATOM 671 O O . THR A 1 90 ? 11.020 8.764 19.445 1.00 93.06 90 THR A O 1
ATOM 674 N N . CYS A 1 91 ? 9.718 6.946 19.250 1.00 92.06 91 CYS A N 1
ATOM 675 C CA . CYS A 1 91 ? 10.231 6.504 17.964 1.00 92.06 91 CYS A CA 1
ATOM 676 C C . CYS A 1 91 ? 9.435 7.076 16.780 1.00 92.06 91 CYS A C 1
ATOM 678 O O . CYS A 1 91 ? 8.293 7.517 16.921 1.00 92.06 91 CYS A O 1
ATOM 680 N N . SER A 1 92 ? 10.048 7.040 15.593 1.00 89.25 92 SER A N 1
ATOM 681 C CA . SER A 1 92 ? 9.347 7.352 14.348 1.00 89.25 92 SER A CA 1
ATOM 682 C C . SER A 1 92 ? 8.315 6.272 14.043 1.00 89.25 92 SER A C 1
ATOM 684 O O . SER A 1 92 ? 8.614 5.079 14.125 1.00 89.25 92 SER A O 1
ATOM 686 N N . VAL A 1 93 ? 7.117 6.699 13.655 1.00 87.81 93 VAL A N 1
ATOM 687 C CA . VAL A 1 93 ? 6.056 5.808 13.182 1.00 87.81 93 VAL A CA 1
ATOM 688 C C . VAL A 1 93 ? 6.201 5.660 11.663 1.00 87.81 93 VAL A C 1
ATOM 690 O O . VAL A 1 93 ? 6.421 6.678 11.005 1.00 87.81 93 VAL A O 1
ATOM 693 N N . PRO A 1 94 ? 6.121 4.438 11.105 1.00 85.19 94 PRO A N 1
ATOM 694 C CA . PRO A 1 94 ? 6.103 4.239 9.660 1.00 85.19 94 PRO A CA 1
ATOM 695 C C . PRO A 1 94 ? 4.925 4.954 8.996 1.00 85.19 94 PRO A C 1
ATOM 697 O O . PRO A 1 94 ? 3.842 5.049 9.580 1.00 85.19 94 PRO A O 1
ATOM 700 N N . ASP A 1 95 ? 5.115 5.394 7.756 1.00 86.25 95 ASP A N 1
ATOM 701 C CA . ASP A 1 95 ? 3.995 5.781 6.905 1.00 86.25 95 ASP A CA 1
ATOM 702 C C . ASP A 1 95 ? 3.297 4.511 6.418 1.00 86.25 95 ASP A C 1
ATOM 704 O O . ASP A 1 95 ? 3.916 3.671 5.772 1.00 86.25 95 ASP A O 1
ATOM 708 N N . PHE A 1 96 ? 2.016 4.355 6.761 1.00 88.94 96 PHE A N 1
ATOM 709 C CA . PHE A 1 96 ? 1.273 3.136 6.449 1.00 88.94 96 PHE A CA 1
ATOM 710 C C . PHE A 1 96 ? 0.621 3.183 5.071 1.00 88.94 96 PHE A C 1
ATOM 712 O O . PHE A 1 96 ? -0.167 4.084 4.752 1.00 88.94 96 PHE A O 1
ATOM 719 N N . THR A 1 97 ? 0.859 2.140 4.289 1.00 90.25 97 THR A N 1
ATOM 720 C CA . THR A 1 97 ? 0.317 1.952 2.954 1.00 90.25 97 THR A CA 1
ATOM 721 C C . THR A 1 97 ? -1.156 1.567 3.045 1.00 90.25 97 THR A C 1
ATOM 723 O O . THR A 1 97 ? -1.559 0.486 3.474 1.00 90.25 97 THR A O 1
ATOM 726 N N . CYS A 1 98 ? -2.015 2.499 2.635 1.00 87.12 98 CYS A N 1
ATOM 727 C CA . CYS A 1 98 ? -3.461 2.363 2.746 1.00 87.12 98 CYS A CA 1
ATOM 728 C C . CYS A 1 98 ? -4.058 1.799 1.448 1.00 87.12 98 CYS A C 1
ATOM 730 O O . CYS A 1 98 ? -4.361 2.543 0.511 1.00 87.12 98 CYS A O 1
ATOM 732 N N . VAL A 1 99 ? -4.233 0.475 1.375 1.00 87.50 99 VAL A N 1
ATOM 733 C CA . VAL A 1 99 ? -4.669 -0.209 0.143 1.00 87.50 99 VAL A CA 1
ATOM 734 C C . VAL A 1 99 ? -5.896 -1.076 0.377 1.00 87.50 99 VAL A C 1
ATOM 736 O O . VAL A 1 99 ? -6.043 -1.735 1.405 1.00 87.50 99 VAL A O 1
ATOM 739 N N . SER A 1 100 ? -6.816 -1.080 -0.588 1.00 88.94 100 SER A N 1
ATOM 740 C CA . SER A 1 100 ? -8.019 -1.905 -0.487 1.00 88.94 100 SER A CA 1
ATOM 741 C C . SER A 1 100 ? -7.660 -3.378 -0.678 1.00 88.94 100 SER A C 1
ATOM 743 O O . SER A 1 100 ? -7.299 -3.790 -1.783 1.00 88.94 100 SER A O 1
ATOM 745 N N . SER A 1 101 ? -7.827 -4.178 0.377 1.00 88.00 101 SER A N 1
ATOM 746 C CA . SER A 1 101 ? -7.631 -5.631 0.327 1.00 88.00 101 SER A CA 1
ATOM 747 C C . SER A 1 101 ? -8.524 -6.289 -0.727 1.00 88.00 101 SER A C 1
ATOM 749 O O . SER A 1 101 ? -8.041 -7.081 -1.525 1.00 88.00 101 SER A O 1
ATOM 751 N N . ALA A 1 102 ? -9.799 -5.896 -0.811 1.00 89.12 102 ALA A N 1
ATOM 752 C CA . ALA A 1 102 ? -10.735 -6.414 -1.810 1.00 89.12 102 ALA A CA 1
ATOM 753 C C . ALA A 1 102 ? -10.273 -6.142 -3.252 1.00 89.12 102 ALA A C 1
ATOM 755 O O . ALA A 1 102 ? -10.406 -7.006 -4.119 1.00 89.12 102 ALA A O 1
ATOM 756 N N . LYS A 1 103 ? -9.701 -4.957 -3.511 1.00 91.31 103 LYS A N 1
ATOM 757 C CA . LYS A 1 103 ? -9.127 -4.634 -4.82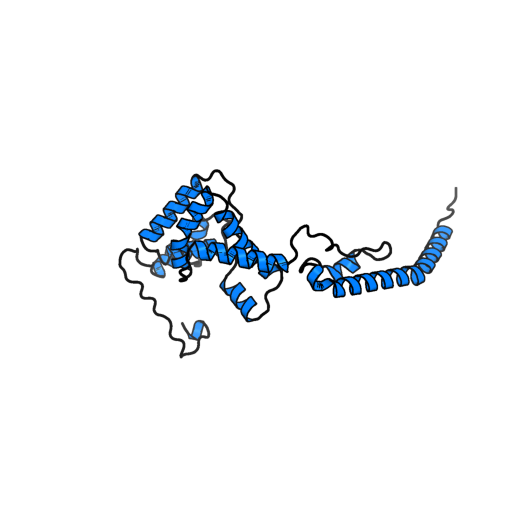2 1.00 91.31 103 LYS A CA 1
ATOM 758 C C . LYS A 1 103 ? -7.937 -5.541 -5.136 1.00 91.31 103 LYS A C 1
ATOM 760 O O . LYS A 1 103 ? -7.895 -6.102 -6.225 1.00 91.31 103 LYS A O 1
ATOM 765 N N . LEU A 1 104 ? -6.997 -5.684 -4.201 1.00 93.06 104 LEU A N 1
ATOM 766 C CA . LEU A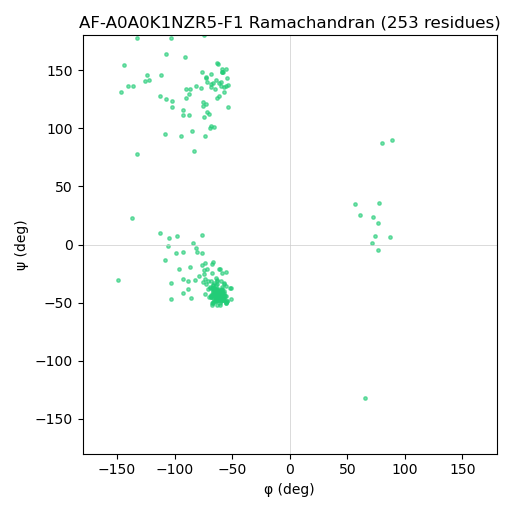 1 104 ? -5.816 -6.526 -4.402 1.00 93.06 104 LEU A CA 1
ATOM 767 C C . LEU A 1 104 ? -6.185 -7.992 -4.627 1.00 93.06 104 LEU A C 1
ATOM 769 O O . LEU A 1 104 ? -5.691 -8.596 -5.569 1.00 93.06 104 LEU A O 1
ATOM 773 N N . VAL A 1 105 ? -7.091 -8.541 -3.814 1.00 91.75 105 VAL A N 1
ATOM 774 C CA . VAL A 1 105 ? -7.567 -9.924 -3.964 1.00 91.75 105 VAL A CA 1
ATOM 775 C C . VAL A 1 105 ? -8.158 -10.133 -5.355 1.00 91.75 105 VAL A C 1
ATOM 777 O O . VAL A 1 105 ? -7.756 -11.061 -6.046 1.00 91.75 105 VAL A O 1
ATOM 780 N N . LYS A 1 106 ? -9.022 -9.222 -5.817 1.00 93.88 106 LYS A N 1
ATOM 781 C CA . LYS A 1 106 ? -9.603 -9.308 -7.161 1.00 93.88 106 LYS A CA 1
ATOM 782 C C . LYS A 1 106 ? -8.540 -9.255 -8.265 1.00 93.88 106 LYS A C 1
ATOM 784 O O . LYS A 1 106 ? -8.621 -10.019 -9.220 1.00 93.88 106 LYS A O 1
ATOM 789 N N . LEU A 1 107 ? -7.546 -8.371 -8.147 1.00 95.56 107 LEU A N 1
ATOM 790 C CA . LEU A 1 107 ? -6.446 -8.283 -9.117 1.00 95.56 107 LEU A CA 1
ATOM 791 C C . LEU A 1 107 ? -5.600 -9.562 -9.142 1.00 95.56 107 LEU A C 1
ATOM 793 O O . LEU A 1 107 ? -5.192 -10.001 -10.214 1.00 95.56 107 LEU A O 1
ATOM 797 N N . LEU A 1 108 ? -5.361 -10.180 -7.984 1.00 94.88 108 LEU A N 1
ATOM 798 C CA . LEU A 1 108 ? -4.641 -11.451 -7.886 1.00 94.88 108 LEU A CA 1
ATOM 799 C C . LEU A 1 108 ? -5.451 -12.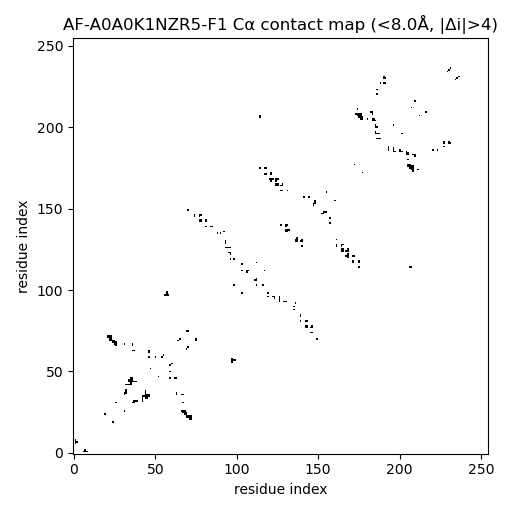607 -8.491 1.00 94.88 108 LEU A C 1
ATOM 801 O O . LEU A 1 108 ? -4.906 -13.389 -9.267 1.00 94.88 108 LEU A O 1
ATOM 805 N N . GLU A 1 109 ? -6.750 -12.687 -8.195 1.00 95.69 109 GLU A N 1
ATOM 806 C CA . GLU A 1 109 ? -7.658 -13.700 -8.753 1.00 95.69 109 GLU A CA 1
ATOM 807 C C . GLU A 1 109 ? -7.742 -13.620 -10.283 1.00 95.69 109 GLU A C 1
ATOM 809 O O . GLU A 1 109 ? -7.703 -14.648 -10.960 1.00 95.69 109 GLU A O 1
ATOM 814 N N . LEU A 1 110 ? -7.807 -12.402 -10.831 1.00 97.06 110 LEU A N 1
ATOM 815 C CA . LEU A 1 110 ? -7.844 -12.154 -12.275 1.00 97.06 110 LEU A CA 1
ATOM 816 C C . LEU A 1 110 ? -6.462 -12.219 -12.944 1.00 97.06 110 LEU A C 1
ATOM 818 O O . LEU A 1 110 ? -6.385 -12.170 -14.168 1.00 97.06 110 LEU A O 1
ATOM 822 N N . ARG A 1 111 ? -5.377 -12.362 -12.168 1.00 95.50 111 ARG A N 1
ATOM 823 C CA . ARG A 1 111 ? -3.981 -12.293 -12.644 1.00 95.50 111 ARG A CA 1
ATOM 824 C C . ARG A 1 111 ? -3.645 -10.974 -13.353 1.00 95.50 111 ARG A C 1
ATOM 826 O O . ARG A 1 111 ? -2.846 -10.942 -14.283 1.00 95.50 111 ARG A O 1
ATOM 833 N N . GLU A 1 112 ? -4.247 -9.887 -12.886 1.00 96.00 112 GLU A N 1
ATOM 834 C CA . GLU A 1 112 ? -4.078 -8.523 -13.405 1.00 96.00 112 GLU A CA 1
ATOM 835 C C . GLU A 1 112 ? -3.216 -7.641 -12.484 1.00 96.00 112 GLU A C 1
ATOM 837 O O . GLU A 1 112 ? -2.970 -6.473 -12.790 1.00 96.00 112 GLU A O 1
ATOM 842 N N . ALA A 1 113 ? -2.757 -8.173 -11.346 1.00 95.00 113 ALA A N 1
ATOM 843 C CA . ALA A 1 113 ? -1.851 -7.464 -10.447 1.00 95.00 113 ALA A CA 1
ATOM 844 C C . ALA A 1 113 ? -0.515 -7.166 -11.148 1.00 95.00 113 ALA A C 1
ATOM 846 O O . ALA A 1 113 ? 0.144 -8.068 -11.667 1.00 95.00 113 ALA A O 1
ATOM 847 N N . ASN A 1 114 ? -0.110 -5.896 -11.150 1.00 93.00 114 ASN A N 1
ATOM 848 C CA . ASN A 1 114 ? 1.164 -5.464 -11.727 1.00 93.00 114 ASN A CA 1
ATOM 849 C C . ASN A 1 114 ? 2.213 -5.190 -10.633 1.00 93.00 114 ASN A C 1
ATOM 851 O O . ASN A 1 114 ? 1.923 -5.275 -9.441 1.00 93.00 114 ASN A O 1
ATOM 855 N N . HIS A 1 115 ? 3.438 -4.832 -11.036 1.00 92.69 115 HIS A N 1
ATOM 856 C CA . HIS A 1 115 ? 4.541 -4.545 -10.107 1.00 92.69 115 HIS A CA 1
ATOM 857 C C . HIS A 1 115 ? 4.194 -3.523 -9.007 1.00 92.69 115 HIS A C 1
ATOM 859 O O . HIS A 1 115 ? 4.587 -3.733 -7.868 1.00 92.69 115 HIS A O 1
ATOM 865 N N . ILE A 1 116 ? 3.400 -2.481 -9.291 1.00 92.56 116 ILE A N 1
ATOM 866 C CA . ILE A 1 116 ? 2.978 -1.490 -8.285 1.00 92.56 116 ILE A CA 1
ATOM 867 C C . ILE A 1 116 ? 2.061 -2.126 -7.240 1.00 92.56 116 ILE A C 1
ATOM 869 O O . ILE A 1 116 ? 2.139 -1.796 -6.058 1.00 92.56 116 ILE A O 1
ATOM 873 N N . ASP A 1 117 ? 1.173 -3.030 -7.658 1.00 95.06 117 ASP A N 1
ATOM 874 C CA . ASP A 1 117 ? 0.289 -3.738 -6.733 1.00 95.06 117 ASP A CA 1
ATOM 875 C C . ASP A 1 117 ? 1.082 -4.714 -5.852 1.00 95.06 117 ASP A C 1
ATOM 877 O O . ASP A 1 117 ? 0.806 -4.813 -4.658 1.00 95.06 117 ASP A O 1
ATOM 881 N N . PHE A 1 118 ? 2.111 -5.367 -6.403 1.00 95.56 118 PHE A N 1
ATOM 882 C CA . PHE A 1 118 ? 3.034 -6.193 -5.622 1.00 95.56 118 PHE A CA 1
ATOM 883 C C . PHE A 1 118 ? 3.893 -5.369 -4.657 1.00 95.56 118 PHE A C 1
ATOM 885 O O . PHE A 1 118 ? 3.993 -5.759 -3.495 1.00 95.56 118 PHE A O 1
ATOM 892 N N . CYS A 1 119 ? 4.435 -4.217 -5.076 1.00 93.88 119 CYS A N 1
ATOM 893 C CA . CYS A 1 119 ? 5.127 -3.293 -4.170 1.00 93.88 119 CYS A CA 1
ATOM 894 C C . CYS A 1 119 ? 4.223 -2.913 -3.000 1.00 93.88 119 CYS A C 1
ATOM 896 O O . CYS A 1 119 ? 4.601 -3.102 -1.858 1.00 93.88 119 CYS A O 1
ATOM 898 N N . ARG A 1 120 ? 2.973 -2.527 -3.269 1.00 94.50 120 ARG A N 1
ATOM 899 C CA . ARG A 1 120 ? 1.998 -2.193 -2.221 1.00 94.50 120 ARG A CA 1
ATOM 900 C C . ARG A 1 120 ? 1.714 -3.336 -1.247 1.00 94.50 120 ARG A C 1
ATOM 902 O O . ARG A 1 120 ? 1.530 -3.088 -0.061 1.00 94.50 120 ARG A O 1
ATOM 909 N N . ILE A 1 121 ? 1.624 -4.578 -1.732 1.00 95.88 121 ILE A N 1
ATOM 910 C CA . ILE A 1 121 ? 1.468 -5.755 -0.858 1.00 95.88 121 ILE A CA 1
ATOM 911 C C . ILE A 1 121 ? 2.703 -5.909 0.031 1.00 95.88 121 ILE A C 1
ATOM 913 O O . ILE A 1 121 ? 2.573 -6.155 1.232 1.00 95.88 121 ILE A O 1
ATOM 917 N N . LYS A 1 122 ? 3.890 -5.757 -0.561 1.00 95.31 122 LYS A N 1
ATOM 918 C CA . LYS A 1 122 ? 5.160 -5.812 0.153 1.00 95.31 122 LYS A CA 1
ATOM 919 C C . LYS A 1 122 ? 5.280 -4.691 1.187 1.00 95.31 122 LYS A C 1
ATOM 921 O O . LYS A 1 122 ? 5.631 -5.004 2.315 1.00 95.31 122 LYS A O 1
ATOM 926 N N . ASP A 1 123 ? 4.917 -3.455 0.856 1.00 94.69 123 ASP A N 1
ATOM 927 C CA . ASP A 1 123 ? 4.958 -2.306 1.767 1.00 94.69 123 ASP A CA 1
ATOM 928 C C . ASP A 1 123 ? 4.105 -2.571 3.013 1.00 94.69 123 ASP A C 1
ATOM 930 O O . ASP A 1 123 ? 4.594 -2.469 4.135 1.00 94.69 123 ASP A O 1
ATOM 934 N N . VAL A 1 124 ? 2.867 -3.053 2.835 1.00 94.75 124 VAL A N 1
ATOM 935 C CA . VAL A 1 124 ? 1.994 -3.438 3.959 1.00 94.75 124 VAL A CA 1
ATOM 936 C C . VAL A 1 124 ? 2.629 -4.540 4.817 1.00 94.75 124 VAL A C 1
ATOM 938 O O . VAL A 1 124 ? 2.551 -4.496 6.046 1.00 94.75 124 VAL A O 1
ATOM 941 N N . ALA A 1 125 ? 3.259 -5.542 4.197 1.00 96.00 125 ALA A N 1
ATOM 942 C CA . ALA A 1 125 ? 3.950 -6.599 4.931 1.00 96.00 125 ALA A CA 1
ATOM 943 C C . ALA A 1 125 ? 5.177 -6.059 5.691 1.00 96.00 125 ALA A C 1
ATOM 945 O O . ALA A 1 125 ? 5.371 -6.391 6.862 1.00 96.00 125 ALA A O 1
ATOM 946 N N . ASP A 1 126 ? 5.967 -5.194 5.059 1.00 95.62 126 ASP A N 1
ATOM 947 C CA . ASP A 1 126 ? 7.151 -4.566 5.639 1.00 95.62 126 ASP A CA 1
ATOM 948 C C . ASP A 1 126 ? 6.793 -3.626 6.787 1.00 95.62 126 ASP A C 1
ATOM 950 O O . ASP A 1 126 ? 7.478 -3.629 7.804 1.00 95.62 126 ASP A O 1
ATOM 954 N N . GLU A 1 127 ? 5.695 -2.886 6.701 1.00 95.69 127 GLU A N 1
ATOM 955 C CA . GLU A 1 127 ? 5.189 -2.040 7.784 1.00 95.69 127 GLU A CA 1
ATOM 956 C C . GLU A 1 127 ? 4.818 -2.860 9.026 1.00 95.69 127 GLU A C 1
ATOM 958 O O . GLU A 1 127 ? 5.143 -2.473 10.153 1.00 95.69 127 GLU A O 1
ATOM 963 N N . VAL A 1 128 ? 4.201 -4.036 8.848 1.00 95.94 128 VAL A N 1
ATOM 964 C CA . VAL A 1 128 ? 3.941 -4.973 9.955 1.00 95.94 128 VAL A CA 1
ATOM 965 C C . VAL A 1 128 ? 5.255 -5.472 10.563 1.00 95.94 128 VAL A C 1
ATOM 967 O O . VAL A 1 128 ? 5.387 -5.530 11.789 1.00 95.94 128 VAL A O 1
ATOM 970 N N . LEU A 1 129 ? 6.252 -5.789 9.733 1.00 96.88 129 LEU A N 1
ATOM 971 C CA . LEU A 1 129 ? 7.579 -6.200 10.200 1.00 96.88 129 LEU A CA 1
ATOM 972 C C . LEU A 1 129 ? 8.317 -5.055 10.912 1.00 96.88 129 LEU A C 1
ATOM 974 O O . LEU A 1 129 ? 8.968 -5.288 11.929 1.00 96.88 129 LEU A O 1
ATOM 978 N N . GLN A 1 130 ? 8.188 -3.813 10.446 1.00 95.31 130 GLN A N 1
ATOM 979 C CA . GLN A 1 130 ? 8.757 -2.625 11.087 1.00 95.31 130 GLN A CA 1
ATOM 980 C C . GLN A 1 130 ? 8.128 -2.384 12.463 1.00 95.31 130 GLN A C 1
ATOM 982 O O . GLN A 1 130 ? 8.853 -2.203 13.446 1.00 95.31 130 GLN A O 1
ATOM 987 N N . LEU A 1 131 ? 6.795 -2.466 12.555 1.00 95.81 131 LEU A N 1
ATOM 988 C CA . LEU A 1 131 ? 6.073 -2.433 13.827 1.00 95.81 131 LEU A CA 1
ATOM 989 C C . LEU A 1 131 ? 6.567 -3.537 14.770 1.00 95.81 131 LEU A C 1
ATOM 991 O O . LEU A 1 131 ? 6.798 -3.288 15.949 1.00 95.81 131 LEU A O 1
ATOM 995 N N . TYR A 1 132 ? 6.760 -4.755 14.261 1.00 97.06 132 TYR A N 1
ATOM 996 C CA . TYR A 1 132 ? 7.260 -5.875 15.051 1.00 97.06 132 TYR A CA 1
ATOM 997 C C . TYR A 1 132 ? 8.710 -5.672 15.517 1.00 97.06 132 TYR A C 1
ATOM 999 O O . TYR A 1 132 ? 9.047 -6.010 16.652 1.00 97.06 132 TYR A O 1
ATOM 1007 N N . ASN A 1 133 ? 9.589 -5.119 14.688 1.00 95.88 133 ASN A N 1
ATOM 1008 C CA . ASN A 1 133 ? 11.013 -4.998 15.003 1.00 95.88 133 ASN A CA 1
ATOM 1009 C C . ASN A 1 133 ? 11.316 -3.905 16.038 1.00 95.88 133 ASN A C 1
ATOM 1011 O O . ASN A 1 133 ? 12.296 -4.025 16.775 1.00 95.88 133 ASN A O 1
ATOM 1015 N N . ASN A 1 134 ? 10.463 -2.887 16.164 1.00 95.69 134 ASN A N 1
ATOM 1016 C CA . ASN A 1 134 ? 10.603 -1.856 17.188 1.00 95.69 134 ASN A CA 1
ATOM 1017 C C . ASN A 1 134 ? 9.858 -2.246 18.488 1.00 95.69 134 ASN A C 1
ATOM 1019 O O . ASN A 1 134 ? 8.660 -2.510 18.439 1.00 95.69 134 ASN A O 1
ATOM 1023 N N . PRO A 1 135 ? 10.505 -2.251 19.671 1.00 94.06 135 PRO A N 1
ATOM 1024 C CA . PRO A 1 135 ? 9.858 -2.656 20.923 1.00 94.06 135 PRO A CA 1
ATOM 1025 C C . PRO A 1 135 ? 8.635 -1.819 21.334 1.00 94.06 135 PRO A C 1
ATOM 1027 O O . PRO A 1 135 ? 7.661 -2.387 21.825 1.00 94.06 135 PRO A O 1
ATOM 1030 N N . GLU A 1 136 ? 8.661 -0.494 21.136 1.00 93.56 136 GLU A N 1
ATOM 1031 C CA . GLU A 1 136 ? 7.526 0.387 21.460 1.00 93.56 136 GLU A CA 1
ATOM 1032 C C . GLU A 1 136 ? 6.335 0.103 20.537 1.00 93.56 136 GLU A C 1
ATOM 1034 O O . GLU A 1 136 ? 5.197 -0.041 20.994 1.00 93.56 136 GLU A O 1
ATOM 1039 N N . LEU A 1 137 ? 6.609 -0.035 19.238 1.00 95.56 137 LEU A N 1
ATOM 1040 C CA . LEU A 1 137 ? 5.595 -0.295 18.219 1.00 95.56 137 LEU A CA 1
ATOM 1041 C C . LEU A 1 137 ? 5.064 -1.735 18.270 1.00 95.56 137 LEU A C 1
ATOM 1043 O O . LEU A 1 137 ? 3.888 -1.968 17.991 1.00 95.56 137 LEU A O 1
ATOM 1047 N N . ARG A 1 138 ? 5.877 -2.701 18.708 1.00 96.44 138 ARG A N 1
ATOM 1048 C CA . ARG A 1 138 ? 5.483 -4.111 18.848 1.00 96.44 138 ARG A CA 1
ATOM 1049 C C . ARG A 1 138 ? 4.343 -4.277 19.840 1.00 96.44 138 ARG A C 1
ATOM 1051 O O . ARG A 1 138 ? 3.432 -5.069 19.608 1.00 96.44 138 ARG A O 1
ATOM 1058 N N . GLU A 1 139 ? 4.375 -3.535 20.942 1.00 95.25 139 GLU A N 1
ATOM 1059 C CA . GLU A 1 139 ? 3.286 -3.556 21.921 1.00 95.25 139 GLU A CA 1
ATOM 1060 C C . GLU A 1 139 ? 1.993 -2.975 21.336 1.00 95.25 139 GLU A C 1
ATOM 1062 O O . GLU A 1 139 ? 0.906 -3.467 21.635 1.00 95.25 139 GLU A O 1
ATOM 1067 N N . ILE A 1 140 ? 2.096 -1.986 20.445 1.00 95.81 140 ILE A N 1
ATOM 1068 C CA . ILE A 1 140 ? 0.947 -1.463 19.699 1.00 95.81 140 ILE A CA 1
ATOM 1069 C C . ILE A 1 140 ? 0.419 -2.509 18.709 1.00 95.81 140 ILE A C 1
ATOM 1071 O O . ILE A 1 140 ? -0.786 -2.755 18.685 1.00 95.81 140 ILE A O 1
ATOM 1075 N N . LEU A 1 141 ? 1.296 -3.185 17.960 1.00 96.12 141 LEU A N 1
ATOM 1076 C CA . LEU A 1 141 ? 0.915 -4.254 17.030 1.00 96.12 141 LEU A CA 1
ATOM 1077 C C . LEU A 1 141 ? 0.169 -5.392 17.739 1.00 96.12 141 LEU A C 1
ATOM 1079 O O . LEU A 1 141 ? -0.868 -5.843 17.258 1.00 96.12 141 LEU A O 1
ATOM 1083 N N . LYS A 1 142 ? 0.640 -5.818 18.918 1.00 96.62 142 LYS A N 1
ATOM 1084 C CA . LYS A 1 142 ? -0.054 -6.830 19.733 1.00 96.62 142 LYS A CA 1
ATOM 1085 C C . LYS A 1 142 ? -1.468 -6.393 20.106 1.00 96.62 142 LYS A C 1
ATOM 1087 O O . LYS A 1 142 ? -2.397 -7.192 20.019 1.00 96.62 142 LYS A O 1
ATOM 1092 N N . LEU A 1 143 ? -1.642 -5.133 20.506 1.00 96.44 143 LEU A N 1
ATOM 1093 C CA . LEU A 1 143 ? -2.956 -4.589 20.854 1.00 96.44 143 LEU A CA 1
ATOM 1094 C C . LEU A 1 143 ? -3.873 -4.453 19.629 1.00 96.44 143 LEU A C 1
ATOM 1096 O O . LEU A 1 143 ? -5.085 -4.600 19.764 1.00 96.44 143 LEU A O 1
ATOM 1100 N N . LEU A 1 144 ? -3.318 -4.193 18.441 1.00 95.81 144 LEU A N 1
ATOM 1101 C CA . LEU A 1 144 ? -4.075 -4.068 17.191 1.00 95.81 144 LEU A CA 1
ATOM 1102 C C . LEU A 1 144 ? -4.699 -5.390 16.719 1.00 95.81 144 LEU A C 1
ATOM 1104 O O . LEU A 1 144 ? -5.634 -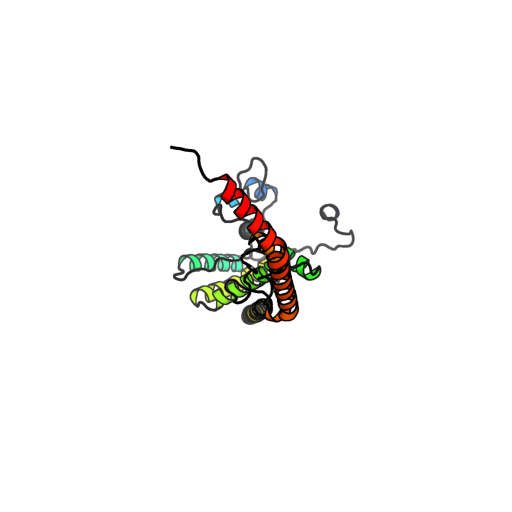5.346 15.917 1.00 95.81 144 LEU A O 1
ATOM 1108 N N . MET A 1 145 ? -4.260 -6.545 17.231 1.00 95.88 145 MET A N 1
ATOM 1109 C CA . MET A 1 145 ? -4.776 -7.858 16.821 1.00 95.88 145 MET A CA 1
ATOM 1110 C C . MET A 1 145 ? -6.289 -8.001 17.039 1.00 95.88 145 MET A C 1
ATOM 1112 O O . MET A 1 145 ? -7.001 -8.428 16.129 1.00 95.88 145 MET A O 1
ATOM 1116 N N . ASP A 1 146 ? -6.800 -7.607 18.210 1.00 93.25 146 ASP A N 1
ATOM 1117 C CA . ASP A 1 146 ? -8.226 -7.743 18.534 1.00 93.25 146 ASP A CA 1
ATOM 1118 C C . ASP A 1 146 ? -9.113 -6.829 17.661 1.00 93.25 146 ASP A C 1
ATOM 1120 O O . ASP A 1 146 ? -10.054 -7.336 17.040 1.00 93.25 146 ASP A O 1
ATOM 1124 N N . PRO A 1 147 ? -8.835 -5.510 17.534 1.00 95.00 147 PRO A N 1
ATOM 1125 C CA . PRO A 1 147 ? -9.556 -4.650 16.594 1.00 95.00 147 PRO A CA 1
ATOM 1126 C C . PRO A 1 147 ? -9.472 -5.135 15.144 1.00 95.00 147 PRO A C 1
ATOM 1128 O O . PRO A 1 147 ? -10.479 -5.108 14.438 1.00 95.00 147 PRO A O 1
ATOM 1131 N N . THR A 1 148 ? -8.306 -5.622 14.710 1.00 93.75 148 THR A N 1
ATOM 1132 C CA . THR A 1 148 ? -8.105 -6.124 13.342 1.00 93.75 148 THR A CA 1
ATOM 1133 C C . THR A 1 148 ? -8.956 -7.356 13.075 1.00 93.75 148 THR A C 1
ATOM 1135 O O . THR A 1 148 ? -9.614 -7.434 12.037 1.00 93.75 148 THR A O 1
ATOM 1138 N N . TRP A 1 149 ? -9.022 -8.298 14.018 1.00 93.31 149 TRP A N 1
ATOM 1139 C CA . TRP A 1 149 ? -9.916 -9.447 13.897 1.00 93.31 149 TRP A CA 1
ATOM 1140 C C . TRP A 1 149 ? -11.379 -8.996 13.807 1.00 93.31 149 TRP A C 1
ATOM 1142 O O . TRP A 1 149 ? -12.101 -9.447 12.922 1.00 93.31 149 TRP A O 1
ATOM 1152 N N . VAL A 1 150 ? -11.826 -8.066 14.655 1.00 91.12 150 VAL A N 1
ATOM 1153 C CA . VAL A 1 150 ? -13.209 -7.559 14.587 1.00 91.12 150 VAL A CA 1
ATOM 1154 C C . VAL A 1 150 ? -13.511 -6.902 13.238 1.00 91.12 150 VAL A C 1
ATOM 1156 O O . VAL A 1 150 ? -14.584 -7.130 12.683 1.00 91.12 150 VAL A O 1
ATOM 1159 N N . ALA A 1 151 ? -12.576 -6.118 12.702 1.00 90.19 151 ALA A N 1
ATOM 1160 C CA . ALA A 1 151 ? -12.750 -5.406 11.441 1.00 90.19 151 ALA A CA 1
ATOM 1161 C C . ALA A 1 151 ? -12.743 -6.337 10.218 1.00 90.19 151 ALA A C 1
ATOM 1163 O O . ALA A 1 151 ? -13.498 -6.127 9.272 1.00 90.19 151 ALA A O 1
ATOM 1164 N N . THR A 1 152 ? -11.894 -7.366 10.230 1.00 88.19 152 THR A N 1
ATOM 1165 C CA . THR A 1 152 ? -11.681 -8.261 9.078 1.00 88.19 152 THR A CA 1
ATOM 1166 C C . THR A 1 152 ? -12.512 -9.541 9.142 1.00 88.19 152 THR A C 1
ATOM 1168 O O . THR A 1 152 ? -12.716 -10.201 8.128 1.00 88.19 152 THR A O 1
ATOM 1171 N N . GLY A 1 153 ? -12.965 -9.935 10.334 1.00 89.50 153 GLY A N 1
ATOM 1172 C CA . GLY A 1 153 ? -13.544 -11.252 10.597 1.00 89.50 153 GLY A CA 1
ATOM 1173 C C . GLY A 1 153 ? -12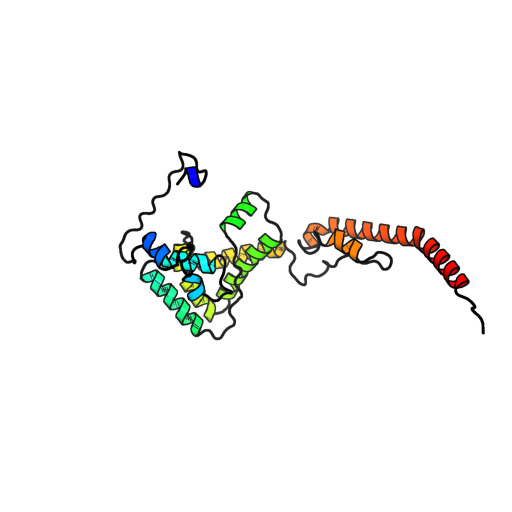.524 -12.398 10.594 1.00 89.50 153 GLY A C 1
ATOM 1174 O O . GLY A 1 153 ? -12.915 -13.546 10.813 1.00 89.50 153 GLY A O 1
ATOM 1175 N N . LEU A 1 154 ? -11.233 -12.115 10.385 1.00 88.25 154 LEU A N 1
ATOM 1176 C CA . LEU A 1 154 ? -10.170 -13.112 10.286 1.00 88.25 154 LEU A CA 1
ATOM 1177 C C . LEU A 1 154 ? -9.373 -13.175 11.587 1.00 88.25 154 LEU A C 1
ATOM 1179 O O . LEU A 1 154 ? -8.745 -12.202 12.001 1.0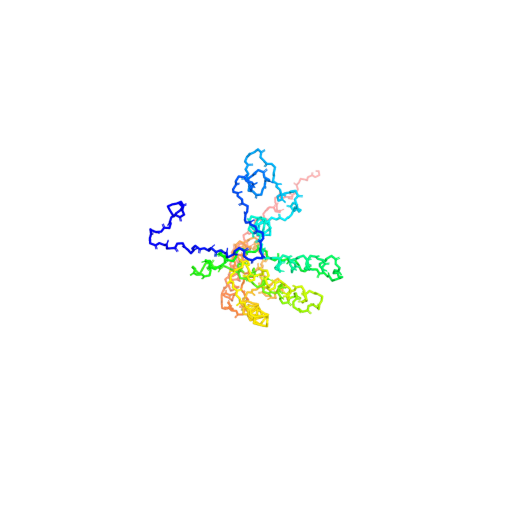0 88.25 154 LEU A O 1
ATOM 1183 N N . LYS A 1 155 ? -9.393 -14.342 12.235 1.00 91.31 155 LYS A N 1
ATOM 1184 C CA . LYS A 1 155 ? -8.598 -14.591 13.437 1.00 91.31 155 LYS A CA 1
ATOM 1185 C C . LYS A 1 155 ? -7.268 -15.220 13.046 1.00 91.31 155 LYS A C 1
ATOM 1187 O O . LYS A 1 155 ? -7.241 -16.372 12.623 1.00 91.31 155 LYS A O 1
ATOM 1192 N N . ILE A 1 156 ? -6.184 -14.479 13.230 1.00 91.81 156 ILE A N 1
ATOM 1193 C CA . ILE A 1 156 ? -4.819 -14.928 12.941 1.00 91.81 156 ILE A CA 1
ATOM 1194 C C . ILE A 1 156 ? -3.997 -14.817 14.228 1.00 91.81 156 ILE A C 1
ATOM 1196 O O . ILE A 1 156 ? -4.184 -13.889 15.017 1.00 91.81 156 ILE A O 1
ATOM 1200 N N . HIS A 1 157 ? -3.115 -15.786 14.474 1.00 95.31 157 HIS A N 1
ATOM 1201 C CA . HIS A 1 157 ? -2.180 -15.723 15.596 1.00 95.31 157 HIS A CA 1
ATOM 1202 C C . HIS A 1 157 ? -1.084 -14.687 15.327 1.00 95.31 157 HIS A C 1
ATOM 1204 O O . HIS A 1 157 ? -0.631 -14.548 14.195 1.00 95.31 157 HIS A O 1
ATOM 1210 N N . PHE A 1 158 ? -0.637 -13.984 16.369 1.00 96.50 158 PHE A N 1
ATOM 1211 C CA . PHE A 1 158 ? 0.365 -12.919 16.248 1.00 96.50 158 PHE A CA 1
ATOM 1212 C C . PHE A 1 158 ? 1.653 -13.394 15.555 1.00 96.50 158 PHE A C 1
ATOM 1214 O O . PHE A 1 158 ? 2.087 -12.780 14.585 1.00 96.50 158 PHE A O 1
ATOM 1221 N N . ASP A 1 159 ? 2.213 -14.527 15.986 1.00 96.50 159 ASP A N 1
ATOM 1222 C CA . ASP A 1 159 ? 3.451 -15.063 15.403 1.00 96.50 159 ASP A CA 1
ATOM 1223 C C . ASP A 1 159 ? 3.258 -15.523 13.952 1.00 96.50 159 ASP A C 1
ATOM 1225 O O . ASP A 1 159 ? 4.147 -15.344 13.119 1.00 96.50 159 ASP A O 1
ATOM 1229 N N . SER A 1 160 ? 2.078 -16.064 13.628 1.00 96.44 160 SER A N 1
ATOM 1230 C CA . SER A 1 160 ? 1.719 -16.413 12.252 1.00 96.44 160 SER A CA 1
ATOM 1231 C C . SER A 1 160 ? 1.655 -15.169 11.374 1.00 96.44 160 SER A C 1
ATOM 1233 O O . SER A 1 160 ? 2.252 -15.173 10.309 1.00 96.44 160 SER A O 1
ATOM 1235 N N . LEU A 1 161 ? 1.011 -14.087 11.828 1.00 96.56 161 LEU A N 1
ATOM 1236 C CA . LEU A 1 161 ? 0.946 -12.831 11.072 1.00 96.56 161 LEU A CA 1
ATOM 1237 C C . LEU A 1 161 ? 2.350 -12.328 10.713 1.00 96.56 161 LEU A C 1
ATOM 1239 O O . LEU A 1 161 ? 2.627 -12.058 9.551 1.00 96.56 161 LEU A O 1
ATOM 1243 N N . VAL A 1 162 ? 3.244 -12.246 11.701 1.00 97.69 162 VAL A N 1
ATOM 1244 C CA . VAL A 1 162 ? 4.615 -11.753 11.498 1.00 97.69 162 VAL A CA 1
ATOM 1245 C C . VAL A 1 162 ? 5.399 -12.668 10.556 1.00 97.69 162 VAL A C 1
ATOM 1247 O O . VAL A 1 162 ? 6.094 -12.186 9.664 1.00 97.69 162 VAL A O 1
ATOM 1250 N N . THR A 1 163 ? 5.267 -13.984 10.726 1.00 98.06 163 THR A N 1
ATOM 1251 C CA . THR A 1 163 ? 5.968 -14.967 9.891 1.00 98.06 163 THR A CA 1
ATOM 1252 C C . THR A 1 163 ? 5.504 -14.891 8.437 1.00 98.06 163 THR A C 1
ATOM 1254 O O . THR A 1 163 ? 6.338 -14.802 7.538 1.00 98.06 163 THR A O 1
ATOM 1257 N N . GLU A 1 164 ? 4.192 -14.867 8.196 1.00 97.50 164 GLU A N 1
ATOM 1258 C CA . GLU A 1 164 ? 3.616 -14.780 6.849 1.00 97.50 164 GLU A CA 1
ATOM 1259 C C . GLU A 1 164 ? 3.958 -13.446 6.170 1.00 97.50 164 GLU A C 1
ATOM 1261 O O . GLU A 1 164 ? 4.322 -13.435 4.996 1.00 97.50 164 GLU A O 1
ATOM 1266 N N . CYS A 1 165 ? 3.941 -12.323 6.901 1.00 97.75 165 CYS A N 1
ATOM 1267 C CA . CYS A 1 165 ? 4.421 -11.042 6.374 1.00 97.75 165 CYS A CA 1
ATOM 1268 C C . CYS A 1 165 ? 5.893 -11.123 5.940 1.00 97.75 165 CYS A C 1
ATOM 1270 O O . CYS A 1 165 ? 6.240 -10.617 4.875 1.00 97.75 165 CYS A O 1
ATOM 1272 N N . GLY A 1 166 ? 6.744 -11.808 6.713 1.00 98.12 166 GLY A N 1
ATOM 1273 C CA . GLY A 1 166 ? 8.136 -12.079 6.342 1.00 98.12 166 GLY A CA 1
ATOM 1274 C C . GLY A 1 166 ? 8.261 -12.858 5.033 1.00 98.12 166 GLY A C 1
ATOM 1275 O O . GLY A 1 166 ? 9.012 -12.463 4.143 1.00 98.12 166 GLY A O 1
ATOM 1276 N N . TRP A 1 167 ? 7.487 -13.935 4.887 1.00 98.25 167 TRP A N 1
ATOM 1277 C CA . TRP A 1 167 ? 7.464 -14.744 3.665 1.00 98.25 167 TRP A CA 1
ATOM 1278 C C . TRP A 1 167 ? 6.987 -13.958 2.445 1.00 98.25 167 TRP A C 1
ATOM 1280 O O . TRP A 1 167 ? 7.641 -13.997 1.404 1.00 98.25 167 TRP A O 1
ATOM 1290 N N . VAL A 1 168 ? 5.881 -13.221 2.571 1.00 97.50 168 VAL A N 1
ATOM 1291 C CA . VAL A 1 168 ? 5.322 -12.411 1.480 1.00 97.50 168 VAL A CA 1
ATOM 1292 C C . VAL A 1 168 ? 6.293 -11.308 1.066 1.00 97.50 168 VAL A C 1
ATOM 1294 O O . VAL A 1 168 ? 6.555 -11.137 -0.124 1.00 97.50 168 VAL A O 1
ATOM 1297 N N . SER A 1 169 ? 6.860 -10.589 2.037 1.00 97.31 169 SER A N 1
ATOM 1298 C CA . SER A 1 169 ? 7.818 -9.516 1.773 1.00 97.31 169 SER A CA 1
ATOM 1299 C C . SER A 1 169 ? 9.059 -10.022 1.036 1.00 97.31 169 SER A C 1
ATOM 1301 O O . SER A 1 169 ? 9.474 -9.408 0.048 1.00 97.31 169 SER A O 1
ATOM 1303 N N . ASN A 1 170 ? 9.619 -11.153 1.476 1.00 96.94 170 ASN A N 1
ATOM 1304 C CA . ASN A 1 170 ? 10.783 -11.761 0.837 1.00 96.94 170 ASN A CA 1
ATOM 1305 C C . ASN A 1 170 ? 10.443 -12.277 -0.563 1.00 96.94 170 ASN A C 1
ATOM 1307 O O . ASN A 1 170 ? 11.127 -11.923 -1.516 1.00 96.94 170 ASN A O 1
ATOM 1311 N N . GLY A 1 171 ? 9.356 -13.040 -0.714 1.00 96.75 171 GLY A N 1
ATOM 1312 C CA . GLY A 1 171 ? 8.976 -13.619 -2.004 1.00 96.75 171 GLY A CA 1
ATOM 1313 C C . GLY A 1 171 ? 8.703 -12.563 -3.078 1.00 96.75 171 GLY A C 1
ATOM 1314 O O . GLY A 1 171 ? 9.135 -12.709 -4.219 1.00 96.75 171 GLY A O 1
ATOM 1315 N N . ILE A 1 172 ? 8.044 -11.457 -2.719 1.00 96.38 172 ILE A N 1
ATOM 1316 C CA . ILE A 1 172 ? 7.863 -10.328 -3.641 1.00 96.38 172 ILE A CA 1
ATOM 1317 C C . ILE A 1 172 ? 9.197 -9.616 -3.886 1.00 96.38 172 ILE A C 1
ATOM 1319 O O . ILE A 1 172 ? 9.533 -9.316 -5.032 1.00 96.38 172 ILE A O 1
ATOM 1323 N N . GLY A 1 173 ? 9.965 -9.368 -2.822 1.00 94.69 173 GLY A N 1
ATOM 1324 C CA . GLY A 1 173 ? 11.248 -8.672 -2.877 1.00 94.69 173 GLY A CA 1
ATOM 1325 C C . GLY A 1 173 ? 12.348 -9.425 -3.624 1.00 94.69 173 GLY A C 1
ATOM 1326 O O . GLY A 1 173 ? 13.350 -8.811 -3.971 1.00 94.69 173 GLY A O 1
ATOM 1327 N N . GLU A 1 174 ? 12.188 -10.719 -3.894 1.00 94.56 174 GLU A N 1
ATOM 1328 C CA . GLU A 1 174 ? 13.073 -11.498 -4.766 1.00 94.56 174 GLU A CA 1
ATOM 1329 C C . GLU A 1 174 ? 12.794 -11.252 -6.254 1.00 94.56 174 GLU A C 1
ATOM 1331 O O . GLU A 1 174 ? 13.710 -11.361 -7.067 1.00 94.56 174 GLU A O 1
ATOM 1336 N N . ILE A 1 175 ? 11.562 -10.889 -6.619 1.00 94.31 175 ILE A N 1
ATOM 1337 C CA . ILE A 1 175 ? 11.112 -10.767 -8.016 1.00 94.31 175 ILE A CA 1
ATOM 1338 C C . ILE A 1 175 ? 11.034 -9.306 -8.460 1.00 94.31 175 ILE A C 1
ATOM 1340 O O . ILE A 1 175 ? 11.492 -8.957 -9.549 1.00 94.31 175 ILE A O 1
ATOM 1344 N N . VAL A 1 176 ? 10.426 -8.453 -7.641 1.00 93.31 176 VAL A N 1
ATOM 1345 C CA . VAL A 1 176 ? 10.166 -7.052 -7.977 1.00 93.31 176 VAL A CA 1
ATOM 1346 C C . VAL A 1 176 ? 11.425 -6.224 -7.743 1.00 93.31 176 VAL A C 1
ATOM 1348 O O . VAL A 1 176 ? 12.121 -6.402 -6.744 1.00 93.31 176 VAL A O 1
ATOM 1351 N N . SER A 1 177 ? 11.724 -5.334 -8.688 1.00 89.50 177 SER A N 1
ATOM 1352 C CA . SER A 1 177 ? 12.839 -4.394 -8.566 1.00 89.50 177 SER A CA 1
ATOM 1353 C C . SER A 1 177 ? 12.447 -3.257 -7.627 1.00 89.50 177 SER A C 1
ATOM 1355 O O . SER A 1 177 ? 11.354 -2.707 -7.741 1.00 89.50 177 SER A O 1
ATOM 1357 N N . MET A 1 178 ? 13.345 -2.902 -6.711 1.00 82.62 178 MET A N 1
ATOM 1358 C CA . MET A 1 178 ? 13.151 -1.817 -5.746 1.00 82.62 178 MET A CA 1
ATOM 1359 C C . MET A 1 178 ? 14.021 -0.605 -6.109 1.00 82.62 178 MET A C 1
ATOM 1361 O O . MET A 1 178 ? 14.974 -0.722 -6.884 1.00 82.62 178 MET A O 1
ATOM 1365 N N . ASP A 1 179 ? 13.710 0.560 -5.537 1.00 76.00 179 ASP A N 1
ATOM 1366 C CA . ASP A 1 179 ? 14.486 1.781 -5.765 1.00 76.00 179 ASP A CA 1
ATOM 1367 C C . ASP A 1 179 ? 15.962 1.592 -5.381 1.00 76.00 179 ASP A C 1
ATOM 1369 O O . ASP A 1 179 ? 16.293 1.119 -4.292 1.00 76.00 179 ASP A O 1
ATOM 1373 N N . GLY A 1 180 ? 16.858 1.987 -6.290 1.00 71.88 180 GLY A N 1
ATOM 1374 C CA . GLY A 1 180 ? 18.307 1.874 -6.106 1.00 71.88 180 GLY A CA 1
ATOM 1375 C C . GLY A 1 180 ? 18.917 0.535 -6.531 1.00 71.88 180 GLY A C 1
ATOM 1376 O O . GLY A 1 180 ? 20.111 0.328 -6.307 1.00 71.88 180 GLY A O 1
ATOM 1377 N N . GLU A 1 181 ? 18.150 -0.370 -7.152 1.00 78.88 181 GLU A N 1
ATOM 1378 C CA . GLU A 1 181 ? 18.731 -1.564 -7.770 1.00 78.88 181 GLU A CA 1
ATOM 1379 C C . GLU A 1 181 ? 19.653 -1.217 -8.949 1.00 78.88 181 GLU A C 1
ATOM 1381 O O . GLU A 1 181 ? 19.338 -0.413 -9.826 1.00 78.88 181 GLU A O 1
ATOM 1386 N N . ILE A 1 182 ? 20.820 -1.860 -8.960 1.00 74.19 182 ILE A N 1
ATOM 1387 C CA . ILE A 1 182 ? 21.867 -1.662 -9.964 1.00 74.19 182 ILE A CA 1
ATOM 1388 C C . ILE A 1 182 ? 21.455 -2.375 -11.265 1.00 74.19 182 ILE A C 1
ATOM 1390 O O . ILE A 1 182 ? 20.829 -3.434 -11.224 1.00 74.19 182 ILE A O 1
ATOM 1394 N N . ASN A 1 183 ? 21.870 -1.843 -12.419 1.00 77.06 183 ASN A N 1
ATOM 1395 C CA . ASN A 1 183 ? 21.652 -2.421 -13.758 1.00 77.06 183 ASN A CA 1
ATOM 1396 C C . ASN A 1 183 ? 20.211 -2.331 -14.294 1.00 77.06 183 ASN A C 1
ATOM 1398 O O . ASN A 1 183 ? 19.830 -3.113 -15.168 1.00 77.06 183 ASN A O 1
ATOM 1402 N N . GLN A 1 184 ? 19.433 -1.369 -13.798 1.00 82.62 184 GLN A N 1
ATOM 1403 C CA . GLN A 1 184 ? 18.077 -1.051 -14.266 1.00 82.62 184 GLN A CA 1
ATOM 1404 C C . GLN A 1 184 ? 18.028 0.241 -15.109 1.00 82.62 184 GLN A C 1
ATOM 1406 O O . GLN A 1 184 ? 16.951 0.698 -15.487 1.00 82.62 184 GLN A O 1
ATOM 1411 N N . ASP A 1 185 ? 19.185 0.835 -15.414 1.00 86.81 185 ASP A N 1
ATOM 1412 C CA . ASP A 1 185 ? 19.286 2.125 -16.099 1.00 86.81 185 ASP A CA 1
ATOM 1413 C C . ASP A 1 185 ? 18.810 2.048 -17.547 1.00 86.81 185 ASP A C 1
ATOM 1415 O O . ASP A 1 185 ? 19.148 1.113 -18.274 1.00 86.81 185 ASP A O 1
ATOM 1419 N N . ILE A 1 186 ? 18.061 3.058 -17.989 1.00 90.19 186 ILE A N 1
ATOM 1420 C CA . ILE A 1 186 ? 17.625 3.201 -19.383 1.00 90.19 186 ILE A CA 1
ATOM 1421 C C . ILE A 1 186 ? 18.851 3.330 -20.298 1.00 90.19 186 ILE A C 1
ATOM 1423 O O . ILE A 1 186 ? 19.825 4.010 -19.965 1.00 90.19 186 ILE A O 1
ATOM 1427 N N . SER A 1 187 ? 18.806 2.667 -21.454 1.00 90.12 187 SER A N 1
ATOM 1428 C CA . SER A 1 187 ? 19.886 2.709 -22.440 1.00 90.12 187 SER A CA 1
ATOM 1429 C C . SER A 1 187 ? 20.166 4.139 -22.908 1.00 90.12 187 SER A C 1
ATOM 1431 O O . SER A 1 187 ? 19.274 4.982 -22.995 1.00 90.12 187 SER A O 1
ATOM 1433 N N . SER A 1 188 ? 21.423 4.423 -23.244 1.00 90.75 188 SER A N 1
ATOM 1434 C CA . SER A 1 188 ? 21.829 5.742 -23.727 1.00 90.75 188 SER A CA 1
ATOM 1435 C C . SER A 1 188 ? 22.953 5.628 -24.748 1.00 90.75 188 SER A C 1
ATOM 1437 O O . SER A 1 188 ? 23.958 4.955 -24.516 1.00 90.75 188 SER A O 1
ATOM 1439 N N . HIS A 1 189 ? 22.786 6.309 -25.882 1.00 90.50 189 HIS A N 1
ATOM 1440 C CA . HIS A 1 189 ? 23.781 6.384 -26.948 1.00 90.5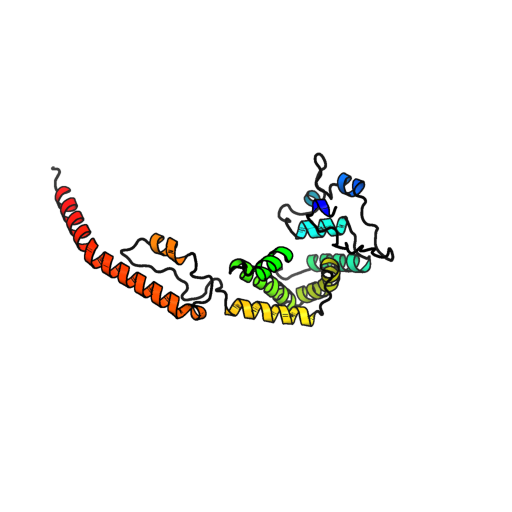0 189 HIS A CA 1
ATOM 1441 C C . HIS A 1 189 ? 23.904 7.828 -27.462 1.00 90.50 189 HIS A C 1
ATOM 1443 O O . HIS A 1 189 ? 22.882 8.452 -27.728 1.00 90.50 189 HIS A O 1
ATOM 1449 N N . PRO A 1 190 ? 25.119 8.365 -27.703 1.00 88.00 190 PRO A N 1
ATOM 1450 C CA . PRO A 1 190 ? 25.324 9.794 -27.995 1.00 88.00 190 PRO A CA 1
ATOM 1451 C C . PRO A 1 190 ? 24.592 10.355 -29.224 1.00 88.00 190 PRO A C 1
ATOM 1453 O O . PRO A 1 190 ? 24.393 11.563 -29.324 1.00 88.00 190 PRO A O 1
ATOM 1456 N N . LEU A 1 191 ? 24.254 9.498 -30.191 1.00 87.62 191 LEU A N 1
ATOM 1457 C CA . LEU A 1 191 ? 23.632 9.886 -31.464 1.00 87.62 191 LEU A CA 1
ATOM 1458 C C . LEU A 1 191 ? 22.114 9.694 -31.482 1.00 87.62 191 LEU A C 1
ATOM 1460 O O . LEU A 1 191 ? 21.467 10.081 -32.452 1.00 87.62 191 LEU A O 1
ATOM 1464 N N . ILE A 1 192 ? 21.563 9.073 -30.442 1.00 89.88 192 ILE A N 1
ATOM 1465 C CA . ILE A 1 192 ? 20.143 8.763 -30.328 1.00 89.88 192 ILE A CA 1
ATOM 1466 C C . ILE A 1 192 ? 19.592 9.620 -29.184 1.00 89.88 192 ILE A C 1
ATOM 1468 O O . ILE A 1 192 ? 20.174 9.609 -28.098 1.00 89.88 192 ILE A O 1
ATOM 1472 N N . PRO A 1 193 ? 18.506 10.384 -29.395 1.00 91.19 193 PRO A N 1
ATOM 1473 C CA . PRO A 1 193 ? 17.883 11.152 -28.323 1.00 91.19 193 PRO A CA 1
ATOM 1474 C C . PRO A 1 193 ? 17.537 10.261 -27.125 1.00 91.19 193 PRO A C 1
ATOM 1476 O O . PRO A 1 193 ? 17.005 9.169 -27.308 1.00 91.19 193 PRO A O 1
ATOM 1479 N N . SER A 1 194 ? 17.794 10.737 -25.905 1.00 88.94 194 SER A N 1
ATOM 1480 C CA . SER A 1 194 ? 17.482 10.001 -24.668 1.00 88.94 194 SER A CA 1
ATOM 1481 C C . SER A 1 194 ? 16.012 9.594 -24.579 1.00 88.94 194 SER A C 1
ATOM 1483 O O . SER A 1 194 ? 15.698 8.504 -24.106 1.00 88.94 194 SER A O 1
ATOM 1485 N N . ASP A 1 195 ? 15.126 10.449 -25.088 1.00 93.25 195 ASP A N 1
ATOM 1486 C CA . ASP A 1 195 ? 13.678 10.254 -25.039 1.00 93.25 195 ASP A CA 1
ATOM 1487 C C . ASP A 1 195 ? 13.252 9.000 -25.814 1.00 93.25 195 ASP A C 1
ATOM 1489 O O . ASP A 1 195 ? 12.330 8.314 -25.397 1.00 93.25 195 ASP A O 1
ATOM 1493 N N . PHE A 1 196 ? 13.987 8.621 -26.869 1.00 94.06 196 PHE A N 1
ATOM 1494 C CA . PHE A 1 196 ? 13.712 7.399 -27.629 1.00 94.06 196 PHE A CA 1
ATOM 1495 C C . PHE A 1 196 ? 13.794 6.145 -26.748 1.00 94.06 196 PHE A C 1
ATOM 1497 O O . PHE A 1 196 ? 12.892 5.310 -26.760 1.00 94.06 196 PHE A O 1
ATOM 1504 N N . PHE A 1 197 ? 14.869 6.013 -25.965 1.00 93.31 197 PHE A N 1
ATOM 1505 C CA . PHE A 1 197 ? 15.010 4.887 -25.041 1.00 93.31 197 PHE A CA 1
ATOM 1506 C C . PHE A 1 197 ? 14.068 5.028 -23.847 1.00 93.31 197 PHE A C 1
ATOM 1508 O O . PHE A 1 197 ? 13.535 4.027 -23.378 1.00 93.31 197 PHE A O 1
ATOM 1515 N N . GLY A 1 198 ? 13.808 6.258 -23.395 1.00 92.12 198 GLY A N 1
ATOM 1516 C CA . GLY A 1 198 ? 12.807 6.539 -22.369 1.00 92.12 198 GLY A CA 1
ATOM 1517 C C . GLY A 1 198 ? 11.424 6.002 -22.738 1.00 92.12 198 GLY A C 1
ATOM 1518 O O . GLY A 1 198 ? 10.832 5.255 -21.961 1.00 92.12 198 GLY A O 1
ATOM 1519 N N . ASP A 1 199 ? 10.945 6.306 -23.941 1.00 93.00 199 ASP A N 1
ATOM 1520 C CA . ASP A 1 199 ? 9.621 5.906 -24.423 1.00 93.00 199 ASP A CA 1
ATOM 1521 C C . ASP A 1 199 ? 9.473 4.381 -24.550 1.00 93.00 199 ASP A C 1
ATOM 1523 O O . ASP A 1 199 ? 8.403 3.827 -24.291 1.00 93.00 199 ASP A O 1
ATOM 1527 N N . ILE A 1 200 ? 10.552 3.687 -24.921 1.00 90.69 200 ILE A N 1
ATOM 1528 C CA . ILE A 1 200 ? 10.540 2.236 -25.149 1.00 90.69 200 ILE A CA 1
ATOM 1529 C C . ILE A 1 200 ? 10.757 1.461 -23.844 1.00 90.69 200 ILE A C 1
ATOM 1531 O O . ILE A 1 200 ? 10.049 0.490 -23.564 1.00 90.69 200 ILE A O 1
ATOM 1535 N N . GLU A 1 201 ? 11.733 1.867 -23.034 1.00 92.69 201 GLU A N 1
ATOM 1536 C CA . GLU A 1 201 ? 12.225 1.063 -21.914 1.00 92.69 201 GLU A CA 1
ATOM 1537 C C . GLU A 1 201 ? 11.531 1.378 -20.584 1.00 92.69 201 GLU A C 1
ATOM 1539 O O . GLU A 1 201 ? 11.343 0.471 -19.772 1.00 92.69 201 GLU A O 1
ATOM 1544 N N . SER A 1 202 ? 11.066 2.614 -20.360 1.00 89.88 202 SER A N 1
ATOM 1545 C CA . SER A 1 202 ? 10.438 3.009 -19.079 1.00 89.88 202 SER A CA 1
ATOM 1546 C C . SER A 1 202 ? 9.176 2.207 -18.734 1.00 89.88 202 SER A C 1
ATOM 1548 O O . SER A 1 202 ? 8.767 2.104 -17.575 1.00 89.88 202 SER A O 1
ATOM 1550 N N . SER A 1 203 ? 8.546 1.606 -19.744 1.00 88.56 203 SER A N 1
ATOM 1551 C CA . SER A 1 203 ? 7.337 0.803 -19.588 1.00 88.56 203 SER A CA 1
ATOM 1552 C C . SER A 1 203 ? 7.584 -0.594 -19.011 1.00 88.56 203 SER A C 1
ATOM 1554 O O . SER A 1 203 ? 6.616 -1.284 -18.702 1.00 88.56 203 SER A O 1
ATOM 1556 N N . TRP A 1 204 ? 8.829 -1.038 -18.840 1.00 88.69 204 TRP A N 1
ATOM 1557 C CA . TRP A 1 204 ? 9.116 -2.380 -18.316 1.00 88.69 204 TRP A CA 1
ATOM 1558 C C . TRP A 1 204 ? 10.416 -2.475 -17.511 1.00 88.69 204 TRP A C 1
ATOM 1560 O O . TRP A 1 204 ? 10.475 -3.266 -16.564 1.00 88.69 204 TRP A O 1
ATOM 1570 N N . LYS A 1 205 ? 11.429 -1.664 -17.834 1.00 89.69 205 LYS A N 1
ATOM 1571 C CA . LYS A 1 205 ? 12.700 -1.615 -17.104 1.00 89.69 205 LYS A CA 1
ATOM 1572 C C . LYS A 1 205 ? 12.468 -1.121 -15.675 1.00 89.69 205 LYS A C 1
ATOM 1574 O O . LYS A 1 205 ? 11.601 -0.280 -15.443 1.00 89.69 205 LYS A O 1
ATOM 1579 N N . GLY A 1 206 ? 13.184 -1.684 -14.703 1.00 87.56 206 GLY A N 1
ATOM 1580 C CA . GLY A 1 206 ? 13.016 -1.329 -13.289 1.00 87.56 206 GLY A CA 1
ATOM 1581 C C . GLY A 1 206 ? 11.753 -1.874 -12.612 1.00 87.56 206 GLY A C 1
ATOM 1582 O O . GLY A 1 206 ? 11.492 -1.521 -11.469 1.00 87.56 206 GLY A O 1
ATOM 1583 N N . ARG A 1 207 ? 10.960 -2.738 -13.267 1.00 91.25 207 ARG A N 1
ATOM 1584 C CA . ARG A 1 207 ? 9.767 -3.361 -12.650 1.00 91.25 207 ARG A CA 1
ATOM 1585 C C . ARG A 1 207 ? 10.056 -4.711 -12.005 1.00 91.25 207 ARG A C 1
ATOM 1587 O O . ARG A 1 207 ? 9.560 -5.016 -10.926 1.00 91.25 207 ARG A O 1
ATOM 1594 N N . VAL A 1 208 ? 10.851 -5.529 -12.680 1.00 92.00 208 VAL A N 1
ATOM 1595 C CA . VAL A 1 208 ? 11.274 -6.865 -12.243 1.00 92.00 208 VAL A CA 1
ATOM 1596 C C . VAL A 1 208 ? 12.796 -6.880 -12.244 1.00 92.00 208 VAL A C 1
ATOM 1598 O O . VAL A 1 208 ? 13.427 -6.212 -13.072 1.00 92.00 208 VAL A O 1
ATOM 1601 N N . LYS A 1 209 ? 13.401 -7.612 -11.307 1.00 92.00 209 LYS A N 1
ATOM 1602 C CA . LYS A 1 209 ? 14.862 -7.700 -11.227 1.00 92.00 209 LYS A CA 1
ATOM 1603 C C . LYS A 1 209 ? 15.437 -8.262 -12.518 1.00 92.00 209 LYS A C 1
ATOM 1605 O O . LYS A 1 209 ? 14.945 -9.267 -13.032 1.00 92.00 209 LYS A O 1
ATOM 1610 N N . ARG A 1 210 ? 16.521 -7.651 -13.004 1.00 90.94 210 ARG A N 1
ATOM 1611 C CA . ARG A 1 210 ? 17.199 -8.050 -14.248 1.00 90.94 210 ARG A CA 1
ATOM 1612 C C . ARG A 1 210 ? 17.531 -9.542 -14.301 1.00 90.94 210 ARG A C 1
ATOM 1614 O O . ARG A 1 210 ? 17.364 -10.142 -15.352 1.00 90.94 210 ARG A O 1
ATOM 1621 N N . MET A 1 211 ? 17.924 -10.143 -13.175 1.00 90.62 211 MET A N 1
ATOM 1622 C CA . MET A 1 211 ? 18.260 -11.573 -13.089 1.00 90.62 211 MET A CA 1
ATOM 1623 C C . MET A 1 211 ? 17.141 -12.514 -13.567 1.00 90.62 211 MET A C 1
ATOM 1625 O O . MET A 1 211 ? 17.423 -13.637 -13.963 1.00 90.62 211 MET A O 1
ATOM 1629 N N . HIS A 1 212 ? 15.881 -12.066 -13.553 1.00 92.19 212 HIS A N 1
ATOM 1630 C CA . HIS A 1 212 ? 14.736 -12.854 -14.025 1.00 92.19 212 HIS A CA 1
ATOM 1631 C C . HIS A 1 212 ? 14.391 -12.611 -15.497 1.00 92.19 212 HIS A C 1
ATOM 1633 O O . HIS A 1 212 ? 13.493 -13.257 -16.027 1.00 92.19 212 HIS A O 1
ATOM 1639 N N . MET A 1 213 ? 15.050 -11.652 -16.151 1.00 90.44 213 MET A N 1
ATOM 1640 C CA . MET A 1 213 ? 14.762 -11.226 -17.526 1.00 90.44 213 MET A CA 1
ATOM 1641 C C . MET A 1 213 ? 16.046 -11.027 -18.345 1.00 90.44 213 MET A C 1
ATOM 1643 O O . MET A 1 213 ? 16.037 -10.276 -19.314 1.00 90.44 213 MET A O 1
ATOM 1647 N N . GLU A 1 214 ? 17.155 -11.658 -17.952 1.00 91.19 214 GLU A N 1
ATOM 1648 C CA . GLU A 1 214 ? 18.497 -11.367 -18.478 1.00 91.19 214 GLU A CA 1
ATOM 1649 C C . GLU A 1 214 ? 18.572 -11.474 -20.006 1.00 91.19 214 GLU A C 1
ATOM 1651 O O . GLU A 1 214 ? 19.037 -10.539 -20.651 1.00 91.19 214 GLU A O 1
ATOM 1656 N N . GLU A 1 215 ? 17.985 -12.524 -20.584 1.00 92.00 215 GLU A N 1
ATOM 1657 C CA . GLU A 1 215 ? 17.893 -12.717 -22.038 1.00 92.00 215 GLU A CA 1
ATOM 1658 C C . GLU A 1 215 ? 17.197 -11.535 -22.740 1.00 92.00 215 GLU A C 1
ATOM 1660 O O . GLU A 1 215 ? 17.702 -11.003 -23.727 1.00 92.00 215 GLU A O 1
ATOM 1665 N N . LEU A 1 216 ? 16.078 -11.049 -22.189 1.00 90.94 216 LEU A N 1
ATOM 1666 C CA . LEU A 1 216 ? 15.336 -9.913 -22.751 1.00 90.94 216 LEU A CA 1
ATOM 1667 C C . LEU A 1 216 ? 16.134 -8.606 -22.651 1.00 90.94 216 LEU A C 1
ATOM 1669 O O . LEU A 1 216 ? 16.095 -7.783 -23.565 1.00 90.94 216 LEU A O 1
ATOM 1673 N N . TYR A 1 217 ? 16.869 -8.408 -21.552 1.00 91.62 217 TYR A N 1
ATOM 1674 C CA . TYR A 1 217 ? 17.771 -7.261 -21.418 1.00 91.62 217 TYR A CA 1
ATOM 1675 C C . TYR A 1 217 ? 18.889 -7.313 -22.460 1.00 91.62 217 TYR A C 1
ATOM 1677 O O . TYR A 1 217 ? 19.175 -6.297 -23.093 1.00 91.62 217 TYR A O 1
ATOM 1685 N N . GLU A 1 218 ? 19.508 -8.477 -22.655 1.00 92.50 218 GLU A N 1
ATOM 1686 C CA . GLU A 1 218 ? 20.577 -8.655 -23.636 1.00 92.50 218 GLU A CA 1
ATOM 1687 C C . GLU A 1 218 ? 20.096 -8.394 -25.065 1.00 92.50 218 GLU A C 1
ATOM 1689 O O . GLU A 1 218 ? 20.772 -7.683 -25.812 1.00 92.50 218 GLU A O 1
ATOM 1694 N N . GLU A 1 219 ? 18.921 -8.901 -25.440 1.00 93.75 219 GLU A N 1
ATOM 1695 C CA . GLU A 1 219 ? 18.324 -8.653 -26.756 1.00 93.75 219 GLU A CA 1
ATOM 1696 C C . GLU A 1 219 ? 18.083 -7.157 -27.003 1.00 93.75 219 GLU A C 1
ATOM 1698 O O . GLU A 1 219 ? 18.452 -6.630 -28.058 1.00 93.75 219 GLU A O 1
ATOM 1703 N N . VAL A 1 220 ? 17.523 -6.444 -26.020 1.00 92.00 220 VAL A N 1
ATOM 1704 C CA . VAL A 1 220 ? 17.279 -4.997 -26.127 1.00 92.00 220 VAL A CA 1
ATOM 1705 C C . VAL A 1 220 ? 18.592 -4.222 -26.224 1.00 92.00 220 VAL A C 1
ATOM 1707 O O . VAL A 1 220 ? 18.724 -3.339 -27.073 1.00 92.00 220 VAL A O 1
ATOM 1710 N N . GLU A 1 221 ? 19.595 -4.564 -25.414 1.00 91.50 221 GLU A N 1
ATOM 1711 C CA . GLU A 1 221 ? 20.914 -3.927 -25.473 1.00 91.50 221 GLU A CA 1
ATOM 1712 C C . GLU A 1 221 ? 21.615 -4.176 -26.818 1.00 91.50 221 GLU A C 1
ATOM 1714 O O . GLU A 1 221 ? 22.275 -3.281 -27.355 1.00 91.50 221 GLU A O 1
ATOM 1719 N N . GLN A 1 222 ? 21.481 -5.374 -27.392 1.00 94.50 222 GLN A N 1
ATOM 1720 C CA . GLN A 1 222 ? 22.001 -5.688 -28.725 1.00 94.50 222 GLN A CA 1
ATOM 1721 C C . GLN A 1 222 ? 21.278 -4.889 -29.814 1.00 94.50 222 GLN A C 1
ATOM 1723 O O . GLN A 1 222 ? 21.935 -4.324 -30.693 1.00 94.50 222 GLN A O 1
ATOM 1728 N N . ALA A 1 223 ? 19.951 -4.776 -29.737 1.00 94.12 223 ALA A N 1
ATOM 1729 C CA . ALA A 1 223 ? 19.164 -3.973 -30.668 1.00 94.12 223 ALA A CA 1
ATOM 1730 C C . ALA A 1 223 ? 19.519 -2.478 -30.583 1.00 94.12 223 ALA A C 1
ATOM 1732 O O . ALA A 1 223 ? 19.693 -1.825 -31.614 1.00 94.12 223 ALA A O 1
ATOM 1733 N N . ALA A 1 224 ? 19.708 -1.941 -29.373 1.00 93.06 224 ALA A N 1
ATOM 1734 C CA . ALA A 1 224 ? 20.146 -0.562 -29.155 1.00 93.06 224 ALA A CA 1
ATOM 1735 C C . ALA A 1 224 ? 21.530 -0.295 -29.774 1.00 93.06 224 ALA A C 1
ATOM 1737 O O . ALA A 1 224 ? 21.722 0.715 -30.459 1.00 93.06 224 ALA A O 1
ATOM 1738 N N . LYS A 1 225 ? 22.475 -1.235 -29.616 1.00 93.75 225 LYS A N 1
ATOM 1739 C CA . LYS A 1 225 ? 23.799 -1.173 -30.260 1.00 93.75 225 LYS A CA 1
ATOM 1740 C C . LYS A 1 225 ? 23.686 -1.199 -31.783 1.00 93.75 225 LYS A C 1
ATOM 1742 O O . LYS A 1 225 ? 24.318 -0.377 -32.444 1.00 93.75 225 LYS A O 1
ATOM 1747 N N . ALA A 1 226 ? 22.877 -2.099 -32.342 1.00 94.81 226 ALA A N 1
ATOM 1748 C CA . ALA A 1 226 ? 22.667 -2.190 -33.785 1.00 94.81 226 ALA A CA 1
ATOM 1749 C C . ALA A 1 226 ? 22.063 -0.896 -34.358 1.00 94.81 226 ALA A C 1
ATOM 1751 O O . ALA A 1 226 ? 22.533 -0.393 -35.379 1.00 94.81 226 ALA A O 1
ATOM 1752 N N . LEU A 1 227 ? 21.084 -0.307 -33.663 1.00 93.81 227 LEU A N 1
ATOM 1753 C CA . LEU A 1 227 ? 20.502 0.982 -34.030 1.00 93.81 227 LEU A CA 1
ATOM 1754 C C . LEU A 1 227 ? 21.547 2.104 -34.001 1.00 93.81 227 LEU A C 1
ATOM 1756 O O . LEU A 1 227 ? 21.617 2.903 -34.932 1.00 93.81 227 LEU A O 1
ATOM 1760 N N . HIS A 1 228 ? 22.380 2.160 -32.960 1.00 93.44 228 HIS A N 1
ATOM 1761 C CA . HIS A 1 228 ? 23.450 3.152 -32.869 1.00 93.44 228 HIS A CA 1
ATOM 1762 C C . HIS A 1 228 ? 24.444 3.041 -34.031 1.00 93.44 228 HIS A C 1
ATOM 1764 O O . HIS A 1 228 ? 24.813 4.067 -34.605 1.00 93.44 228 HIS A O 1
ATOM 1770 N N . VAL A 1 229 ? 24.842 1.818 -34.397 1.00 94.44 229 VAL A N 1
ATOM 1771 C CA . VAL A 1 229 ? 25.732 1.565 -35.540 1.00 94.44 229 VAL A CA 1
ATOM 1772 C C . VAL A 1 229 ? 25.091 2.056 -36.836 1.00 94.44 229 VAL A C 1
ATOM 1774 O O . VAL A 1 229 ? 25.708 2.856 -37.531 1.00 94.44 229 VAL A O 1
ATOM 1777 N N . ALA A 1 230 ? 23.837 1.687 -37.111 1.00 93.25 230 ALA A N 1
ATOM 1778 C CA . ALA A 1 230 ? 23.131 2.131 -38.313 1.00 93.25 230 ALA A CA 1
ATOM 1779 C C . ALA A 1 230 ? 23.011 3.667 -38.385 1.00 93.25 230 ALA A C 1
ATOM 1781 O O . ALA A 1 230 ? 23.304 4.276 -39.411 1.00 93.25 230 ALA A O 1
ATOM 1782 N N . VAL A 1 231 ? 22.659 4.328 -37.274 1.00 92.12 231 VAL A N 1
ATOM 1783 C CA . VAL A 1 231 ? 22.588 5.800 -37.217 1.00 92.12 231 VAL A CA 1
ATOM 1784 C C . VAL A 1 231 ? 23.961 6.437 -37.459 1.00 92.12 231 VAL A C 1
ATOM 1786 O O . VAL A 1 231 ? 24.076 7.438 -38.170 1.00 92.12 231 VAL A O 1
ATOM 1789 N N . SER A 1 232 ? 25.007 5.861 -36.872 1.00 92.81 232 SER A N 1
ATOM 1790 C CA . SER A 1 232 ? 26.380 6.331 -37.030 1.00 92.81 232 SER A CA 1
ATOM 1791 C C . SER A 1 232 ? 26.861 6.199 -38.477 1.00 92.81 232 SER A C 1
ATOM 1793 O O . SER A 1 232 ? 27.382 7.159 -39.037 1.00 92.81 232 SER A O 1
ATOM 1795 N N . GLU A 1 233 ? 26.661 5.044 -39.105 1.00 93.38 233 GLU A N 1
ATOM 1796 C CA . GLU A 1 233 ? 27.162 4.768 -40.454 1.00 93.38 233 GLU A CA 1
ATOM 1797 C C . GLU A 1 233 ? 26.366 5.510 -41.533 1.00 93.38 233 GLU A C 1
ATOM 1799 O O . GLU A 1 233 ? 26.963 6.120 -42.423 1.00 93.38 233 GLU A O 1
ATOM 1804 N N . ASP A 1 234 ? 25.037 5.543 -41.421 1.00 92.62 234 ASP A N 1
ATOM 1805 C CA . ASP A 1 234 ? 24.183 6.079 -42.483 1.00 92.62 234 ASP A CA 1
ATOM 1806 C C . ASP A 1 234 ? 23.957 7.593 -42.356 1.00 92.62 234 ASP A C 1
ATOM 1808 O O . ASP A 1 234 ? 23.947 8.317 -43.358 1.00 92.62 234 ASP A O 1
ATOM 1812 N N . PHE A 1 235 ? 23.797 8.114 -41.133 1.00 87.88 235 PHE A N 1
ATOM 1813 C CA . PHE A 1 235 ? 23.342 9.494 -40.926 1.00 87.88 235 PHE A CA 1
ATOM 1814 C C . PHE A 1 235 ? 24.458 10.469 -40.544 1.00 87.88 235 PHE A C 1
ATOM 1816 O O . PHE A 1 235 ? 24.403 11.629 -40.969 1.00 87.88 235 PHE A O 1
ATOM 1823 N N . LEU A 1 236 ? 25.501 10.054 -39.807 1.00 87.56 236 LEU A N 1
ATOM 1824 C CA . LEU A 1 236 ? 26.605 10.975 -39.481 1.00 87.56 236 LEU A CA 1
ATOM 1825 C C . LEU A 1 236 ? 27.306 11.551 -40.714 1.00 87.56 236 LEU A C 1
ATOM 1827 O O . LEU A 1 236 ? 27.594 12.756 -40.692 1.00 87.56 236 LEU A O 1
ATOM 1831 N N . PRO A 1 237 ? 27.580 10.786 -41.790 1.00 90.44 237 PRO A N 1
ATOM 1832 C CA . PRO A 1 237 ? 28.213 11.355 -42.975 1.00 90.44 237 PRO A CA 1
ATOM 1833 C C . PRO A 1 237 ? 27.348 12.441 -43.622 1.00 90.44 237 PRO A C 1
ATOM 1835 O O . PRO A 1 237 ? 27.863 13.475 -44.056 1.00 90.44 237 PRO A O 1
ATOM 1838 N N . ILE A 1 238 ? 26.027 12.241 -43.642 1.00 88.69 238 ILE A N 1
ATOM 1839 C CA . ILE A 1 238 ? 25.057 13.190 -44.201 1.00 88.69 238 ILE A CA 1
ATOM 1840 C C . ILE A 1 238 ? 25.017 14.463 -43.349 1.00 88.69 238 ILE A C 1
ATOM 1842 O O . ILE A 1 238 ? 25.193 15.562 -43.877 1.00 88.69 238 ILE A O 1
ATOM 1846 N N . ILE A 1 239 ? 24.866 14.325 -42.027 1.00 85.44 239 ILE A N 1
ATOM 1847 C CA . ILE A 1 239 ? 24.853 15.456 -41.086 1.00 85.44 239 ILE A CA 1
ATOM 1848 C C . ILE A 1 239 ? 26.163 16.247 -41.174 1.00 85.44 239 ILE A C 1
ATOM 1850 O O . ILE A 1 239 ? 26.142 17.479 -41.188 1.00 85.44 239 ILE A O 1
ATOM 1854 N N . SER A 1 240 ? 27.301 15.558 -41.278 1.00 86.94 240 SER A N 1
ATOM 1855 C CA . SER A 1 240 ? 28.618 16.195 -41.387 1.00 86.94 240 SER A CA 1
ATOM 1856 C C . SER A 1 240 ? 28.746 17.022 -42.667 1.00 86.94 240 SER A C 1
ATOM 1858 O O . SER A 1 240 ? 29.218 18.158 -42.617 1.00 86.94 240 SER A O 1
ATOM 1860 N N . ARG A 1 241 ? 28.261 16.505 -43.806 1.00 87.81 241 ARG A N 1
ATOM 1861 C CA . ARG A 1 241 ? 28.228 17.247 -45.080 1.00 87.81 241 ARG A CA 1
ATOM 1862 C C . ARG A 1 241 ? 27.300 18.462 -45.022 1.00 87.81 241 ARG A C 1
ATOM 1864 O O . ARG A 1 241 ? 27.682 19.539 -45.482 1.00 87.81 241 ARG A O 1
ATOM 1871 N N . ILE A 1 242 ? 26.114 18.320 -44.429 1.00 87.25 242 ILE A N 1
ATOM 1872 C CA . ILE A 1 242 ? 25.166 19.433 -44.253 1.00 87.25 242 ILE A CA 1
ATOM 1873 C C . ILE A 1 242 ? 25.791 20.528 -43.382 1.00 87.25 242 ILE A C 1
ATOM 1875 O O . ILE A 1 242 ? 25.794 21.693 -43.776 1.00 87.25 242 ILE A O 1
ATOM 1879 N N . ARG A 1 243 ? 26.392 20.164 -42.239 1.00 86.38 243 ARG A N 1
ATOM 1880 C CA . ARG A 1 243 ? 27.091 21.117 -41.361 1.00 86.38 243 ARG A CA 1
ATOM 1881 C C . ARG A 1 243 ? 28.239 21.820 -42.081 1.00 86.38 243 ARG A C 1
ATOM 1883 O O . ARG A 1 243 ? 28.336 23.035 -41.980 1.00 86.38 243 ARG A O 1
ATOM 1890 N N . ALA A 1 244 ? 29.061 21.095 -42.842 1.00 85.12 244 ALA A N 1
ATOM 1891 C CA . ALA A 1 244 ? 30.140 21.696 -43.629 1.00 85.12 244 ALA A CA 1
ATOM 1892 C C . ALA A 1 244 ? 29.616 22.718 -44.657 1.00 85.12 244 ALA A C 1
ATOM 1894 O O . ALA A 1 244 ? 30.197 23.791 -44.806 1.00 85.12 244 ALA A O 1
ATOM 1895 N N . THR A 1 245 ? 28.488 22.422 -45.307 1.00 81.69 245 THR A N 1
ATOM 1896 C CA . THR A 1 245 ? 27.847 23.319 -46.285 1.00 81.69 245 THR A CA 1
ATOM 1897 C C . THR A 1 245 ? 27.272 24.574 -45.619 1.00 81.69 245 THR A C 1
ATOM 1899 O O . THR A 1 245 ? 27.473 25.682 -46.104 1.00 81.69 245 THR A O 1
ATOM 1902 N N . ILE A 1 246 ? 26.603 24.430 -44.471 1.00 79.00 246 ILE A N 1
ATOM 1903 C CA . ILE A 1 246 ? 26.049 25.564 -43.712 1.00 79.00 246 ILE A CA 1
ATOM 1904 C C . ILE A 1 246 ? 27.172 26.454 -43.161 1.00 79.00 246 ILE A C 1
ATOM 1906 O O . ILE A 1 246 ? 27.096 27.678 -43.269 1.00 79.00 246 ILE A O 1
ATOM 1910 N N . SER A 1 247 ? 28.246 25.858 -42.634 1.00 71.38 247 SER A N 1
ATOM 1911 C CA . SER A 1 247 ? 29.423 26.596 -42.159 1.00 71.38 247 SER A CA 1
ATOM 1912 C C . SER A 1 247 ? 30.134 27.357 -43.281 1.00 71.38 247 SER A C 1
ATOM 1914 O O . SER A 1 247 ? 30.667 28.435 -43.032 1.00 71.38 247 SER A O 1
ATOM 1916 N N . SER A 1 248 ? 30.113 26.849 -44.520 1.00 61.19 248 SER A N 1
ATOM 1917 C CA . SER A 1 248 ? 30.678 27.564 -45.674 1.00 61.19 248 SER A CA 1
ATOM 1918 C C . SER A 1 248 ? 29.808 28.741 -46.139 1.00 61.19 248 SER A C 1
ATOM 1920 O O . SER A 1 248 ? 30.323 29.647 -46.786 1.00 61.19 248 SER A O 1
ATOM 1922 N N . ILE A 1 249 ? 28.510 28.747 -45.820 1.00 58.81 249 ILE A N 1
ATOM 1923 C CA . ILE A 1 249 ? 27.559 29.813 -46.187 1.00 58.81 249 ILE A CA 1
ATOM 1924 C C . ILE A 1 249 ? 27.557 30.956 -45.148 1.00 58.81 249 ILE A C 1
ATOM 1926 O O . ILE A 1 249 ? 27.169 32.078 -45.466 1.00 58.81 249 ILE A O 1
ATOM 1930 N N . GLY A 1 250 ? 28.041 30.714 -43.923 1.00 57.16 250 GLY A N 1
ATOM 1931 C CA . GLY A 1 250 ? 28.149 31.719 -42.852 1.00 57.16 250 GLY A CA 1
ATOM 1932 C C . GLY A 1 250 ? 29.400 32.611 -42.889 1.00 57.16 250 GLY A C 1
ATOM 1933 O O . GLY A 1 250 ? 29.575 33.443 -42.000 1.00 57.16 250 GLY A O 1
ATOM 1934 N N . GLY A 1 251 ? 30.285 32.450 -43.877 1.00 52.62 251 GLY A N 1
ATOM 1935 C CA . GLY A 1 251 ? 31.531 33.211 -43.991 1.00 52.62 251 GLY A CA 1
ATOM 1936 C C . GLY A 1 251 ? 31.403 34.480 -44.842 1.00 52.62 251 GLY A C 1
ATOM 1937 O O . GLY A 1 251 ? 31.233 34.393 -46.053 1.00 52.62 251 GLY A O 1
ATOM 1938 N N . SER A 1 252 ? 31.602 35.641 -44.203 1.00 49.28 252 SER A N 1
ATOM 1939 C CA . SER A 1 252 ? 31.763 37.010 -44.747 1.00 49.28 252 SER A CA 1
ATOM 1940 C C . SER A 1 252 ? 30.500 37.806 -45.155 1.00 49.28 252 SER A C 1
ATOM 1942 O O . SER A 1 252 ? 30.120 37.911 -46.315 1.00 49.28 252 SER A O 1
ATOM 1944 N N . LYS A 1 253 ? 29.918 38.513 -44.177 1.00 47.00 253 LYS A N 1
ATOM 1945 C CA . LYS A 1 253 ? 29.610 39.951 -44.322 1.00 47.00 253 LYS A CA 1
ATOM 1946 C C . LYS A 1 253 ? 30.629 40.650 -43.411 1.00 47.00 253 LYS A C 1
ATOM 1948 O O . LYS A 1 253 ? 30.519 40.503 -42.203 1.00 47.00 253 LYS A O 1
ATOM 1953 N N . GLY A 1 254 ? 31.775 41.113 -43.901 1.00 51.12 254 GLY A N 1
ATOM 1954 C CA . GLY A 1 254 ? 31.902 42.299 -44.744 1.00 51.12 254 GLY A CA 1
ATOM 1955 C C . GLY A 1 254 ? 32.094 43.498 -43.813 1.00 51.12 254 GLY A C 1
ATOM 1956 O O . GLY A 1 254 ? 31.093 44.034 -43.343 1.00 51.12 254 GLY A O 1
ATOM 1957 N N . GLU A 1 255 ? 33.357 43.807 -43.490 1.00 37.53 255 GLU A N 1
ATOM 1958 C CA . GLU A 1 255 ? 33.786 45.142 -43.028 1.00 37.53 255 GLU A CA 1
ATOM 1959 C C . GLU A 1 255 ? 33.409 46.219 -44.056 1.00 37.53 255 GLU A C 1
ATOM 1961 O O . GLU A 1 255 ? 33.394 45.895 -45.269 1.00 37.53 255 GLU A O 1
#

Secondary structure (DSSP, 8-state):
-TGGGT--TT----------TTSPPPPPHHHHHHTTSS--TTS--HHHHHS-TT--THHHHHHHHHHHS---HHHHHHHHHHHHHHHT--SPPPPP----HHHHHHHHHTT---HHHHHHHHHHHHHHHHHHHSHHHHHHHHHHHHHHHHHHS----HHHHHHHHHHHHHHHHHHB--TT-TT-PPP--TTS-HHHHHHHHTTTTTTB-GGGSHHHHHHHHHHHHHHHHHIIIIIHHHHHHHHHHHHHHS-----

Mean predicted aligned error: 9.49 Å

Radius of gyration: 29.1 Å; Cα contacts (8 Å, |Δi|>4): 191; chains: 1; bounding box: 66×63×72 Å

Sequence (255 aa):
VKELYGLDGEVTFRNVTVPCDKRPRSLHLGTATQIGAIPTEGIPSLLNALLPSSCNGLAALYIRDLILNPPTYAVASTIQGICKRMISLTCSVPDFTCVSSAKLVKLLELREANHIDFCRIKDVADEVLQLYNNPELREILKLLMDPTWVATGLKIHFDSLVTECGWVSNGIGEIVSMDGEINQDISSHPLIPSDFFGDIESSWKGRVKRMHMEELYEEVEQAAKALHVAVSEDFLPIISRIRATISSIGGSKGE

pLDDT: mean 87.75, std 12.43, range [37.53, 98.25]

Nearest PDB structures (foldseek):
  7ane-assembly1_aj  TM=1.984E-01  e=9.980E+00  Leishmania major